Protein AF-A0A7S4I917-F1 (afdb_monomer)

Foldseek 3Di:
DVVVVVVVVVVVVVVVVVVVVVVVPAWFEEEEEEACFPPDQLVLVLLVVRLVRTAYEYEHEAQVQCCVAVVDGGPDHPVVSLVVQQPRPSHNHYYYQPAHDLPSCLVVCVVVLGQEYEEEPPRPPVVVNQVSVVVVVRYHYDYDHSDGPPPDDDDDPVRVVVVVVVVVVVVVVVVVVVVVPD

Solvent-accessible surface area (backbone atoms only — not comparable to full-atom values): 10203 Å² total; per-residue (Å²): 105,80,68,56,57,52,52,52,53,50,55,52,49,55,52,52,50,53,51,51,52,50,62,75,64,60,67,44,36,26,34,36,70,46,66,64,48,69,78,49,60,26,59,55,36,47,47,42,62,49,27,73,72,25,45,16,35,38,35,28,50,31,58,70,39,46,28,73,75,67,76,45,77,67,91,50,53,50,68,57,40,48,53,55,53,52,69,38,82,55,47,69,46,62,47,73,39,85,42,63,68,99,63,18,58,59,56,53,43,68,73,68,56,26,54,29,40,49,43,51,67,84,42,85,61,49,70,62,53,48,51,57,42,53,74,65,71,64,39,44,80,44,77,41,75,80,50,35,53,91,96,52,80,79,70,48,55,67,58,51,52,51,51,54,51,50,52,54,55,49,53,53,53,54,56,53,54,57,62,74,76,105

Radius of gyration: 23.57 Å; Cα contacts (8 Å, |Δi|>4): 246; chains: 1; bounding box: 68×37×81 Å

Structure (mmCIF, N/CA/C/O backbone):
data_AF-A0A7S4I917-F1
#
_entry.id   AF-A0A7S4I917-F1
#
loop_
_atom_site.group_PDB
_atom_site.id
_atom_site.type_symbol
_atom_site.label_atom_id
_atom_site.label_alt_id
_atom_site.label_comp_id
_atom_site.label_asym_id
_atom_site.label_entity_id
_atom_site.label_seq_id
_atom_site.pdbx_PDB_ins_code
_atom_site.Cartn_x
_atom_site.Cartn_y
_atom_site.Cartn_z
_atom_site.occupancy
_atom_site.B_iso_or_equiv
_atom_site.auth_seq_id
_atom_site.auth_comp_id
_atom_site.auth_asym_id
_atom_site.auth_atom_id
_atom_site.pdbx_PDB_model_num
ATOM 1 N N . GLY A 1 1 ? -43.674 14.665 33.216 1.00 75.19 1 GLY A N 1
ATOM 2 C CA . GLY A 1 1 ? -44.044 13.965 34.485 1.00 75.19 1 GLY A CA 1
ATOM 3 C C . GLY A 1 1 ? -43.084 12.814 34.783 1.00 75.19 1 GLY A C 1
ATOM 4 O O . GLY A 1 1 ? -42.358 12.436 33.881 1.00 75.19 1 GLY A O 1
ATOM 5 N N . MET A 1 2 ? -43.050 12.228 35.992 1.00 70.44 2 MET A N 1
ATOM 6 C CA . MET A 1 2 ? -42.054 11.181 36.359 1.00 70.44 2 MET A CA 1
ATOM 7 C C . MET A 1 2 ? -41.942 10.012 35.354 1.00 70.44 2 MET A C 1
ATOM 9 O O . MET A 1 2 ? -40.855 9.479 35.159 1.00 70.44 2 MET A O 1
ATOM 13 N N . LYS A 1 3 ? -43.037 9.651 34.669 1.00 79.38 3 LYS A N 1
ATOM 14 C CA . LYS A 1 3 ? -43.048 8.629 33.604 1.00 79.38 3 LYS A CA 1
ATOM 15 C C . LYS A 1 3 ? -42.256 9.038 32.354 1.00 79.38 3 LYS A C 1
ATOM 17 O O . LYS A 1 3 ? -41.493 8.246 31.825 1.00 79.38 3 LYS A O 1
ATOM 22 N N . GLU A 1 4 ? -42.381 10.293 31.947 1.00 81.06 4 GLU A N 1
ATOM 23 C CA . GLU A 1 4 ? -41.698 10.878 30.786 1.00 81.06 4 GLU A CA 1
ATOM 24 C C . GLU A 1 4 ? -40.178 10.961 31.004 1.00 81.06 4 GLU A C 1
ATOM 26 O O . GLU A 1 4 ? -39.390 10.689 30.105 1.00 81.06 4 GLU A O 1
ATOM 31 N N . ALA A 1 5 ? -39.750 11.252 32.238 1.00 80.38 5 ALA A N 1
ATOM 32 C CA . ALA A 1 5 ? -38.335 11.235 32.603 1.00 80.38 5 ALA A CA 1
ATOM 33 C C . ALA A 1 5 ? -37.733 9.817 32.546 1.00 80.38 5 ALA A C 1
ATOM 35 O O . ALA A 1 5 ? -36.602 9.645 32.092 1.00 80.38 5 ALA A O 1
ATOM 36 N N . ALA A 1 6 ? -38.492 8.799 32.968 1.00 83.00 6 ALA A N 1
ATOM 37 C CA . ALA A 1 6 ? -38.065 7.401 32.900 1.00 83.00 6 ALA A CA 1
ATOM 38 C C . ALA A 1 6 ? -37.970 6.889 31.451 1.00 83.00 6 ALA A C 1
ATOM 40 O O . ALA A 1 6 ? -37.043 6.155 31.110 1.00 83.00 6 ALA A O 1
ATOM 41 N N . GLU A 1 7 ? -38.894 7.311 30.589 1.00 88.25 7 GLU A N 1
ATOM 42 C CA . GLU A 1 7 ? -38.921 6.941 29.172 1.00 88.25 7 GLU A CA 1
ATOM 43 C C . GLU A 1 7 ? -37.745 7.563 28.400 1.00 88.25 7 GLU A C 1
ATOM 45 O O . GLU A 1 7 ? -37.027 6.858 27.689 1.00 88.25 7 GLU A O 1
ATOM 50 N N . ASN A 1 8 ? -37.435 8.836 28.666 1.00 88.94 8 ASN A N 1
ATOM 51 C CA . ASN A 1 8 ? -36.256 9.510 28.113 1.00 88.94 8 ASN A CA 1
ATOM 52 C C . ASN A 1 8 ? -34.933 8.868 28.569 1.00 88.94 8 ASN A C 1
ATOM 54 O O . ASN A 1 8 ? -34.003 8.720 27.773 1.00 88.94 8 ASN A O 1
ATOM 58 N N . ALA A 1 9 ? -34.838 8.448 29.836 1.00 88.56 9 ALA A N 1
ATOM 59 C CA . ALA A 1 9 ? -33.650 7.772 30.360 1.00 88.56 9 ALA A CA 1
ATOM 60 C C . ALA A 1 9 ? -33.430 6.394 29.711 1.00 88.56 9 ALA A C 1
ATOM 62 O O . ALA A 1 9 ? -32.296 6.035 29.384 1.00 88.56 9 ALA A O 1
ATOM 63 N N . LYS A 1 10 ? -34.513 5.644 29.469 1.00 90.06 10 LYS A N 1
ATOM 64 C CA . LYS A 1 10 ? -34.467 4.356 28.767 1.00 90.06 10 LYS A CA 1
ATOM 65 C C . LYS A 1 10 ? -34.012 4.525 27.314 1.00 90.06 10 LYS A C 1
ATOM 67 O O . LYS A 1 10 ? -33.105 3.825 26.875 1.00 90.06 10 LYS A O 1
ATOM 72 N N . GLN A 1 11 ? -34.554 5.516 26.606 1.00 90.06 11 GLN A N 1
ATOM 73 C CA . GLN A 1 11 ? -34.165 5.833 25.229 1.00 90.06 11 GLN A CA 1
ATOM 74 C C . GLN A 1 11 ? -32.676 6.213 25.112 1.00 90.06 11 GLN A C 1
ATOM 76 O O . GLN A 1 11 ? -31.988 5.802 24.172 1.00 90.06 11 GLN A O 1
ATOM 81 N N . ALA A 1 12 ? -32.153 6.971 26.081 1.00 89.88 12 ALA A N 1
ATOM 82 C CA . ALA A 1 12 ? -30.740 7.339 26.135 1.00 89.88 12 ALA A CA 1
ATOM 83 C C . ALA A 1 12 ? -29.830 6.127 26.399 1.00 89.88 12 ALA A C 1
ATOM 85 O O . ALA A 1 12 ? -28.765 6.015 25.786 1.00 89.88 12 ALA A O 1
ATOM 86 N N . LEU A 1 13 ? -30.254 5.203 27.268 1.00 88.81 13 LEU A N 1
ATOM 87 C CA . LEU A 1 13 ? -29.530 3.962 27.545 1.00 88.81 13 LEU A CA 1
ATOM 88 C C . LEU A 1 13 ? -29.484 3.049 26.312 1.00 88.81 13 LEU A C 1
ATOM 90 O O . LEU A 1 13 ? -28.404 2.593 25.946 1.00 88.81 13 LEU A O 1
ATOM 94 N N . ASP A 1 14 ? -30.612 2.858 25.627 1.00 91.75 14 ASP A N 1
ATOM 95 C CA . ASP A 1 14 ? -30.699 2.035 24.412 1.00 91.75 14 ASP A CA 1
ATOM 96 C C . ASP A 1 14 ? -29.853 2.614 23.268 1.00 91.75 14 ASP A C 1
ATOM 98 O O . ASP A 1 14 ? -29.186 1.885 22.530 1.00 91.75 14 ASP A O 1
ATOM 102 N N . THR A 1 15 ? -29.819 3.944 23.142 1.00 89.06 15 THR A N 1
ATOM 103 C CA . THR A 1 15 ? -28.958 4.636 22.170 1.00 89.06 15 THR A CA 1
ATOM 104 C C . THR A 1 15 ? -27.480 4.420 22.488 1.00 89.06 15 THR A C 1
ATOM 106 O O . THR A 1 15 ? -26.677 4.157 21.592 1.00 89.06 15 THR A O 1
ATOM 109 N N . LYS A 1 16 ? -27.116 4.483 23.772 1.00 89.56 16 LYS A N 1
ATOM 110 C CA . LYS A 1 16 ? -25.743 4.274 24.232 1.00 89.56 16 LYS A CA 1
ATOM 111 C C . LYS A 1 16 ? -25.305 2.816 24.073 1.00 89.56 16 LYS A C 1
ATOM 113 O O . LYS A 1 16 ? -24.178 2.576 23.657 1.00 89.56 16 LYS A O 1
ATOM 118 N N . LEU A 1 17 ? -26.197 1.856 24.320 1.00 85.88 17 LEU A N 1
ATOM 119 C CA . LEU A 1 17 ? -25.960 0.431 24.073 1.00 85.88 17 LEU A CA 1
ATOM 120 C C . LEU A 1 17 ? -25.738 0.150 22.583 1.00 85.88 17 LEU A C 1
ATOM 122 O O . LEU A 1 17 ? -24.737 -0.468 22.238 1.00 85.88 17 LEU A O 1
ATOM 126 N N . LYS A 1 18 ? -26.569 0.704 21.690 1.00 80.50 18 LYS A N 1
ATOM 127 C CA . LYS A 1 18 ? -26.365 0.585 20.234 1.00 80.50 18 LYS A CA 1
ATOM 128 C C . LYS A 1 18 ? -25.047 1.195 19.761 1.00 80.50 18 LYS A C 1
ATOM 130 O O . LYS A 1 18 ? -24.392 0.633 18.890 1.00 80.50 18 LYS A O 1
ATOM 135 N N . GLN A 1 19 ? -24.641 2.332 20.327 1.00 76.50 19 GLN A N 1
ATOM 136 C CA . GLN A 1 19 ? -23.338 2.932 20.023 1.00 76.50 19 GLN A CA 1
ATOM 137 C C . GLN A 1 19 ? -22.180 2.046 20.500 1.00 76.50 19 GLN A C 1
ATOM 139 O O . GLN A 1 19 ? -21.205 1.881 19.774 1.00 76.50 19 GLN A O 1
ATOM 144 N N . LEU A 1 20 ? -22.291 1.435 21.682 1.00 74.31 20 LEU A N 1
ATOM 145 C CA . LEU A 1 20 ? -21.281 0.509 22.203 1.00 74.31 20 LEU A CA 1
ATOM 146 C C . LEU A 1 20 ? -21.206 -0.792 21.384 1.00 74.31 20 LEU A C 1
ATOM 148 O O . LEU A 1 20 ? -20.107 -1.278 21.126 1.00 74.31 20 LEU A O 1
ATOM 152 N N . GLU A 1 21 ? -22.342 -1.314 20.917 1.00 71.75 21 GLU A N 1
ATOM 153 C CA . GLU A 1 21 ? -22.413 -2.462 20.001 1.00 71.75 21 GLU A CA 1
ATOM 154 C C . GLU A 1 21 ? -21.852 -2.140 18.606 1.00 71.75 21 GLU A C 1
ATOM 156 O O . GLU A 1 21 ? -21.177 -2.962 17.988 1.00 71.75 21 GLU A O 1
ATOM 161 N N . GLN A 1 22 ? -22.067 -0.927 18.094 1.00 59.69 22 GLN A N 1
ATOM 162 C CA . GLN A 1 22 ? -21.436 -0.483 16.848 1.00 59.69 22 GLN A CA 1
ATOM 163 C C . GLN A 1 22 ? -19.919 -0.347 16.998 1.00 59.69 22 GLN A C 1
ATOM 165 O O . GLN A 1 22 ? -19.171 -0.808 16.143 1.00 59.69 22 GLN A O 1
ATOM 170 N N . VAL A 1 23 ? -19.438 0.224 18.102 1.00 61.50 23 VAL A N 1
ATOM 171 C CA . VAL A 1 23 ? -17.996 0.327 18.369 1.00 61.50 23 VAL A CA 1
ATOM 172 C C . VAL A 1 23 ? -17.355 -1.057 18.537 1.00 61.50 23 VAL A C 1
ATOM 174 O O . VAL A 1 23 ? -16.236 -1.257 18.073 1.00 61.50 23 VAL A O 1
ATOM 177 N N . SER A 1 24 ? -18.056 -2.034 19.124 1.00 59.09 24 SER A N 1
ATOM 178 C CA . SER A 1 24 ? -17.546 -3.406 19.274 1.00 59.09 24 SER A CA 1
ATOM 179 C C . SER A 1 24 ? -17.574 -4.235 17.981 1.00 59.09 24 SER A C 1
ATOM 181 O O . SER A 1 24 ? -16.879 -5.247 17.895 1.00 59.09 24 SER A O 1
ATOM 183 N N . THR A 1 25 ? -18.324 -3.800 16.960 1.00 61.12 25 THR A N 1
ATOM 184 C CA . THR A 1 25 ? -18.444 -4.476 15.653 1.00 61.12 25 THR A CA 1
ATOM 185 C C . THR A 1 25 ? -17.593 -3.851 14.544 1.00 61.12 25 THR A C 1
ATOM 187 O O . THR A 1 25 ? -17.413 -4.467 13.490 1.00 61.12 25 THR A O 1
ATOM 190 N N . MET A 1 26 ? -17.020 -2.664 14.760 1.00 74.31 26 MET A N 1
ATOM 191 C CA . MET A 1 26 ? -16.129 -2.022 13.791 1.00 74.31 26 MET A CA 1
ATOM 192 C C . MET A 1 26 ? -14.798 -2.777 13.709 1.00 74.31 26 MET A C 1
ATOM 194 O O . MET A 1 26 ? -13.976 -2.742 14.625 1.00 74.31 26 MET A O 1
ATOM 198 N N . ARG A 1 27 ? -14.567 -3.468 12.586 1.00 89.81 27 ARG A N 1
ATOM 199 C CA . ARG A 1 27 ? -13.265 -4.088 12.310 1.00 89.81 27 ARG A CA 1
ATOM 200 C C . ARG A 1 27 ? -12.201 -3.004 12.148 1.00 89.81 27 ARG A C 1
ATOM 202 O O . ARG A 1 27 ? -12.469 -1.947 11.578 1.00 89.81 27 ARG A O 1
ATOM 209 N N . LYS A 1 28 ? -10.987 -3.294 12.624 1.00 96.31 28 LYS A N 1
ATOM 210 C CA . LYS A 1 28 ? -9.834 -2.394 12.493 1.00 96.31 28 LYS A CA 1
ATOM 211 C C . LYS A 1 28 ? -9.595 -2.041 11.029 1.00 96.31 28 LYS A C 1
ATOM 213 O O . LYS A 1 28 ? -9.663 -2.920 10.175 1.00 96.31 28 LYS A O 1
ATOM 218 N N . LYS A 1 29 ? -9.268 -0.787 10.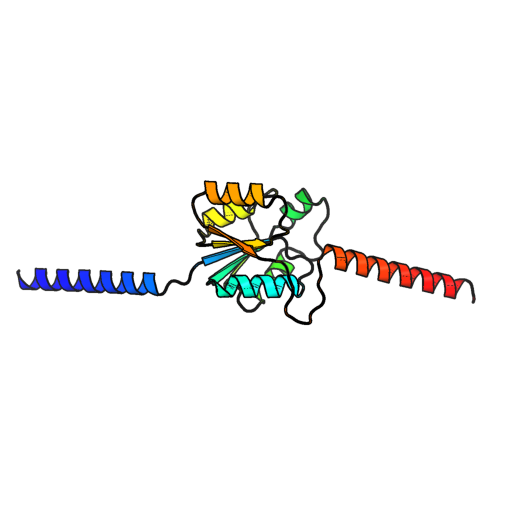743 1.00 98.19 29 LYS A N 1
ATOM 219 C CA . LYS A 1 29 ? -8.844 -0.337 9.418 1.00 98.19 29 LYS A CA 1
ATOM 220 C C . LYS A 1 29 ? -7.345 -0.534 9.264 1.00 98.19 29 LYS A C 1
ATOM 222 O O . LYS A 1 29 ? -6.557 0.011 10.037 1.00 98.19 29 LYS A O 1
ATOM 227 N N . ILE A 1 30 ? -6.958 -1.271 8.236 1.00 98.56 30 ILE A N 1
ATOM 228 C CA . ILE A 1 30 ? -5.561 -1.556 7.920 1.00 98.56 30 ILE A CA 1
ATOM 229 C C . ILE A 1 30 ? -5.221 -0.835 6.624 1.00 98.56 30 ILE A C 1
ATOM 231 O O . ILE A 1 30 ? -5.896 -1.041 5.621 1.00 98.56 30 ILE A O 1
ATOM 235 N N . LEU A 1 31 ? -4.196 0.011 6.634 1.00 98.50 31 LEU A N 1
ATOM 236 C CA . LEU A 1 31 ? -3.705 0.696 5.444 1.00 98.50 31 LEU A CA 1
ATOM 237 C C . LEU A 1 31 ? -2.438 0.023 4.934 1.00 98.50 31 LEU A C 1
ATOM 239 O O . LEU A 1 31 ? -1.473 -0.138 5.676 1.00 98.50 31 LEU A O 1
ATOM 243 N N . VAL A 1 32 ? -2.417 -0.267 3.640 1.00 98.19 32 VAL A N 1
ATOM 244 C CA . VAL A 1 32 ? -1.218 -0.642 2.892 1.00 98.19 32 VAL A CA 1
ATOM 245 C C . VAL A 1 32 ? -0.997 0.384 1.784 1.00 98.19 32 VAL A C 1
ATOM 247 O O . VAL A 1 32 ? -1.943 0.753 1.091 1.00 98.19 32 VAL A O 1
ATOM 250 N N . SER A 1 33 ? 0.248 0.827 1.585 1.00 97.19 33 SER A N 1
ATOM 251 C CA . SER A 1 33 ? 0.613 1.718 0.474 1.00 97.19 33 SER A CA 1
ATOM 252 C C . SER A 1 33 ? 1.701 1.118 -0.414 1.00 97.19 33 SER A C 1
ATOM 254 O O . SER A 1 33 ? 2.569 0.381 0.064 1.00 97.19 33 SER A O 1
ATOM 256 N N . GLY A 1 34 ? 1.668 1.414 -1.715 1.00 95.56 34 GLY A N 1
ATOM 257 C CA . GLY A 1 34 ? 2.702 0.942 -2.635 1.00 95.56 34 GLY A CA 1
ATOM 258 C C . GLY A 1 34 ? 2.399 1.147 -4.115 1.00 95.56 34 GLY A C 1
ATOM 259 O O . GLY A 1 34 ? 1.340 1.610 -4.511 1.00 95.56 34 GLY A O 1
ATOM 260 N N . CYS A 1 35 ? 3.358 0.798 -4.970 1.00 95.31 35 CYS A N 1
ATOM 261 C CA . CYS A 1 35 ? 3.196 0.902 -6.423 1.00 95.31 35 CYS A CA 1
ATOM 262 C C . CYS A 1 35 ? 2.373 -0.266 -6.998 1.00 95.31 35 CYS A C 1
ATOM 264 O O . CYS A 1 35 ? 1.504 -0.046 -7.839 1.00 95.31 35 CYS A O 1
ATOM 266 N N . PHE A 1 36 ? 2.652 -1.493 -6.540 1.00 95.94 36 PHE A N 1
ATOM 267 C CA . PHE A 1 36 ? 2.022 -2.746 -6.989 1.00 95.94 36 PHE A CA 1
ATOM 268 C C . PHE A 1 36 ? 2.049 -2.980 -8.515 1.00 95.94 36 PHE A C 1
ATOM 270 O O . PHE A 1 36 ? 1.191 -3.665 -9.066 1.00 95.94 36 PHE A O 1
ATOM 277 N N . ASP A 1 37 ? 3.052 -2.425 -9.206 1.00 95.62 37 ASP A N 1
ATOM 278 C CA . ASP A 1 37 ? 3.333 -2.705 -10.620 1.00 95.62 37 ASP A CA 1
ATOM 279 C C . ASP A 1 37 ? 3.812 -4.150 -10.809 1.00 95.62 37 ASP A C 1
ATOM 281 O O . ASP A 1 37 ? 4.562 -4.669 -9.976 1.00 95.62 37 ASP A O 1
ATOM 285 N N . LEU A 1 38 ? 3.417 -4.784 -11.919 1.00 95.38 38 LEU A N 1
ATOM 286 C CA . LEU A 1 38 ? 3.600 -6.222 -12.148 1.00 95.38 38 LEU A CA 1
ATOM 287 C C . LEU A 1 38 ? 3.139 -7.054 -10.939 1.00 95.38 38 LEU A C 1
ATOM 289 O O . LEU A 1 38 ? 3.956 -7.656 -10.250 1.00 95.38 38 LEU A O 1
ATOM 293 N N . LEU A 1 39 ? 1.837 -7.058 -10.641 1.00 95.06 39 LEU A N 1
ATOM 294 C CA . LEU A 1 39 ? 1.291 -7.793 -9.497 1.00 95.06 39 LEU A CA 1
ATOM 295 C C . LEU A 1 39 ? 1.723 -9.277 -9.521 1.00 95.06 39 LEU A C 1
ATOM 297 O O . LEU A 1 39 ? 1.693 -9.924 -10.564 1.00 95.06 39 LEU A O 1
ATOM 301 N N . HIS A 1 40 ? 2.144 -9.811 -8.372 1.00 93.94 40 HIS A N 1
ATOM 302 C CA . HIS A 1 40 ? 2.719 -11.153 -8.247 1.00 93.94 40 HIS A CA 1
ATOM 303 C C . HIS A 1 40 ? 2.397 -11.768 -6.876 1.00 93.94 40 HIS A C 1
ATOM 305 O O . HIS A 1 40 ? 1.872 -11.086 -5.996 1.00 93.94 40 HIS A O 1
ATOM 311 N N . SER A 1 41 ? 2.746 -13.045 -6.678 1.00 93.56 41 SER A N 1
ATOM 312 C CA . SER A 1 41 ? 2.444 -13.830 -5.465 1.00 93.56 41 SER A CA 1
ATOM 313 C C . SER A 1 41 ? 2.831 -13.126 -4.163 1.00 93.56 41 SER A C 1
ATOM 315 O O . SER A 1 41 ? 2.020 -13.066 -3.248 1.00 93.56 41 SER A O 1
ATOM 317 N N . GLY A 1 42 ? 4.024 -12.527 -4.102 1.00 93.50 42 GLY A N 1
ATOM 318 C CA . GLY A 1 42 ? 4.461 -11.751 -2.933 1.00 93.50 42 GLY A CA 1
ATOM 319 C C . GLY A 1 42 ? 3.536 -10.582 -2.556 1.00 93.50 42 GLY A C 1
ATOM 320 O O . GLY A 1 42 ? 3.313 -10.348 -1.375 1.00 93.50 42 GLY A O 1
ATOM 321 N N . HIS A 1 43 ? 2.944 -9.872 -3.526 1.00 95.25 43 HIS A N 1
ATOM 322 C CA . HIS A 1 43 ? 1.964 -8.819 -3.225 1.00 95.25 43 HIS A CA 1
ATOM 323 C C . HIS A 1 43 ? 0.655 -9.401 -2.680 1.00 95.25 43 HIS A C 1
ATOM 325 O O . HIS A 1 43 ? 0.085 -8.856 -1.741 1.00 95.25 43 HIS A O 1
ATOM 331 N N . VAL A 1 44 ? 0.187 -10.508 -3.263 1.00 95.75 44 VAL A N 1
ATOM 332 C CA . VAL A 1 44 ? -1.057 -11.166 -2.842 1.00 95.75 44 VAL A CA 1
ATOM 333 C C . VAL A 1 44 ? -0.934 -11.690 -1.414 1.00 95.75 44 VAL A C 1
ATOM 335 O O . VAL A 1 44 ? -1.810 -11.421 -0.599 1.00 95.75 44 VAL A O 1
ATOM 338 N N . GLU A 1 45 ? 0.165 -12.373 -1.100 1.00 95.31 45 GLU A N 1
ATOM 339 C CA . GLU A 1 45 ? 0.451 -12.867 0.249 1.00 95.31 45 GLU A CA 1
ATOM 340 C C . GLU A 1 45 ? 0.540 -11.712 1.259 1.00 95.31 45 GLU A C 1
ATOM 342 O O . GLU A 1 45 ? -0.100 -11.745 2.308 1.00 95.31 45 GLU A O 1
ATOM 347 N N . PHE A 1 46 ? 1.228 -10.624 0.902 1.00 96.06 46 PHE A N 1
ATOM 348 C CA . PHE A 1 46 ? 1.314 -9.433 1.749 1.00 96.06 46 PHE A CA 1
ATOM 349 C C . PHE A 1 46 ? -0.063 -8.814 2.052 1.00 96.06 46 PHE A C 1
ATOM 351 O O . PHE A 1 46 ? -0.348 -8.447 3.193 1.00 96.06 46 PHE A O 1
ATOM 358 N N . PHE A 1 47 ? -0.954 -8.738 1.058 1.00 97.50 47 PHE A N 1
ATOM 359 C CA . PHE A 1 47 ? -2.332 -8.287 1.276 1.00 97.50 47 PHE A CA 1
ATOM 360 C C . PHE A 1 47 ? -3.125 -9.252 2.159 1.00 97.50 47 PHE A C 1
ATOM 362 O O . PHE A 1 47 ? -3.892 -8.805 3.008 1.00 97.50 47 PHE A O 1
ATOM 369 N N . GLN A 1 48 ? -2.936 -10.564 2.009 1.00 95.88 48 GLN A N 1
ATOM 370 C CA . GLN A 1 48 ? -3.612 -11.549 2.853 1.00 95.88 48 GLN A CA 1
ATOM 371 C C . GLN A 1 48 ? -3.179 -11.439 4.316 1.00 95.88 48 GLN A C 1
ATOM 373 O O . GLN A 1 48 ? -4.041 -11.453 5.192 1.00 95.88 48 GLN A O 1
ATOM 378 N N . GLN A 1 49 ? -1.885 -11.248 4.587 1.00 95.94 49 GLN A N 1
ATOM 379 C CA . GLN A 1 49 ? -1.381 -11.000 5.942 1.00 95.94 49 GLN A CA 1
ATOM 380 C C . GLN A 1 49 ? -1.984 -9.727 6.545 1.00 95.94 49 GLN A C 1
ATOM 382 O O . GLN A 1 49 ? -2.460 -9.742 7.679 1.00 95.94 49 GLN A O 1
ATOM 387 N N . ALA A 1 50 ? -2.045 -8.638 5.775 1.00 97.12 50 ALA A N 1
ATOM 388 C CA . ALA A 1 50 ? -2.650 -7.392 6.240 1.00 97.12 50 ALA A CA 1
ATOM 389 C C . ALA A 1 50 ? -4.160 -7.545 6.523 1.00 97.12 50 ALA A C 1
ATOM 391 O O . ALA A 1 50 ? -4.657 -7.069 7.543 1.00 97.12 50 ALA A O 1
ATOM 392 N N . ALA A 1 51 ? -4.889 -8.255 5.656 1.00 96.94 51 ALA A N 1
ATOM 393 C CA . ALA A 1 51 ? -6.329 -8.487 5.789 1.00 96.94 51 ALA A CA 1
ATOM 394 C C . ALA A 1 51 ? -6.709 -9.391 6.979 1.00 96.94 51 ALA A C 1
ATOM 396 O O . ALA A 1 51 ? -7.859 -9.381 7.415 1.00 96.94 51 ALA A O 1
ATOM 397 N N . GLN A 1 52 ? -5.766 -10.150 7.548 1.00 95.81 52 GLN A N 1
ATOM 398 C CA . GLN A 1 52 ? -5.999 -10.897 8.793 1.00 95.81 52 GLN A CA 1
ATOM 399 C C . GLN A 1 52 ? -6.155 -9.973 10.010 1.00 95.81 52 GLN A C 1
ATOM 401 O O . GLN A 1 52 ? -6.766 -10.362 11.004 1.00 95.81 52 GLN A O 1
ATOM 406 N N . LEU A 1 53 ? -5.631 -8.744 9.941 1.00 96.19 53 LEU A N 1
ATOM 407 C CA . LEU A 1 53 ? -5.686 -7.781 11.043 1.00 96.19 53 LEU A CA 1
ATOM 408 C C . LEU A 1 53 ? -6.988 -6.963 11.068 1.00 96.19 53 LEU A C 1
ATOM 410 O O . LEU A 1 53 ? -7.303 -6.366 12.101 1.00 96.19 53 LEU A O 1
ATOM 414 N N . GLY A 1 54 ? -7.736 -6.919 9.960 1.00 96.62 54 GLY A N 1
ATOM 415 C CA . GLY A 1 54 ? -8.954 -6.120 9.836 1.00 96.62 54 GLY A CA 1
ATOM 416 C C . GLY A 1 54 ? -9.379 -5.845 8.390 1.00 96.62 54 GLY A C 1
ATOM 417 O O . GLY A 1 54 ? -9.024 -6.568 7.464 1.00 96.62 54 GLY A O 1
ATOM 418 N N . ASP A 1 55 ? -10.160 -4.784 8.194 1.00 98.06 55 ASP A N 1
ATOM 419 C CA . ASP A 1 55 ? -10.577 -4.309 6.876 1.00 98.06 55 ASP A CA 1
ATOM 420 C C . ASP A 1 55 ? -9.395 -3.629 6.164 1.00 98.06 55 ASP A C 1
ATOM 422 O O . ASP A 1 55 ? -8.927 -2.568 6.583 1.00 98.06 55 ASP A O 1
ATOM 426 N N . LEU A 1 56 ? -8.912 -4.252 5.085 1.00 98.56 56 LEU A N 1
ATOM 427 C CA . LEU A 1 56 ? -7.740 -3.800 4.335 1.00 98.56 56 LEU A CA 1
ATOM 428 C C . LEU A 1 56 ? -8.085 -2.741 3.284 1.00 98.56 56 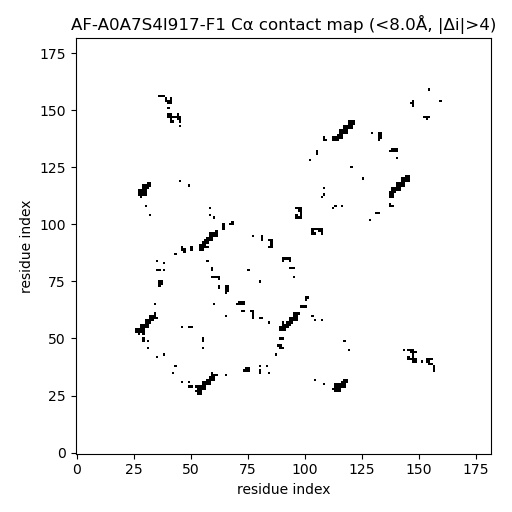LEU A C 1
ATOM 430 O O . LEU A 1 56 ? -8.771 -3.021 2.303 1.00 98.56 56 LEU A O 1
ATOM 434 N N . TYR A 1 57 ? -7.504 -1.560 3.431 1.00 98.69 57 TYR A N 1
ATOM 435 C CA . TYR A 1 57 ? -7.519 -0.477 2.461 1.00 98.69 57 TYR A CA 1
ATOM 436 C C . TYR A 1 57 ? -6.147 -0.364 1.801 1.00 98.69 57 TYR A C 1
ATOM 438 O O . TYR A 1 57 ? -5.131 -0.231 2.485 1.00 98.69 57 TYR A O 1
ATOM 446 N N . VAL A 1 58 ? -6.109 -0.393 0.470 1.00 98.69 58 VAL A N 1
ATOM 447 C CA . VAL A 1 58 ? -4.851 -0.281 -0.282 1.00 98.69 58 VAL A CA 1
ATOM 448 C C . VAL A 1 58 ? -4.808 1.034 -1.050 1.00 98.69 58 VAL A C 1
ATOM 450 O O . VAL A 1 58 ? -5.671 1.309 -1.880 1.00 98.69 58 VAL A O 1
ATOM 453 N N . TYR A 1 59 ? -3.779 1.835 -0.809 1.00 98.44 59 TYR A N 1
ATOM 454 C CA . TYR A 1 59 ? -3.511 3.045 -1.576 1.00 98.44 59 TYR A CA 1
ATOM 455 C C . TYR A 1 59 ? -2.356 2.804 -2.540 1.00 98.44 59 TYR A C 1
ATOM 457 O O . TYR A 1 59 ? -1.235 2.475 -2.140 1.00 98.44 59 TYR A O 1
ATOM 465 N N . ILE A 1 60 ? -2.644 2.925 -3.832 1.00 98.12 60 ILE A N 1
ATOM 466 C CA . ILE A 1 60 ? -1.651 2.724 -4.879 1.00 98.12 60 ILE A CA 1
ATOM 467 C C . ILE A 1 60 ? -1.032 4.060 -5.284 1.00 98.12 60 ILE A C 1
ATOM 469 O O . ILE A 1 60 ? -1.746 5.043 -5.458 1.00 98.12 60 ILE A O 1
ATOM 473 N N . GLY A 1 61 ? 0.283 4.103 -5.482 1.00 97.31 61 GLY A N 1
ATOM 474 C CA . GLY A 1 61 ? 0.949 5.311 -5.979 1.00 97.31 61 GLY A CA 1
ATOM 475 C C . GLY A 1 61 ? 0.440 5.694 -7.375 1.00 97.31 61 GLY A C 1
ATOM 476 O O . GLY A 1 61 ? 0.253 4.811 -8.225 1.00 97.31 61 GLY A O 1
ATOM 477 N N . SER A 1 62 ? 0.231 6.990 -7.611 1.00 97.94 62 SER A N 1
ATOM 478 C CA . SER A 1 62 ? -0.167 7.520 -8.922 1.00 97.94 62 SER A CA 1
ATOM 479 C C . SER A 1 62 ? 0.952 7.383 -9.955 1.00 97.94 62 SER A C 1
ATOM 481 O O . SER A 1 62 ? 2.139 7.402 -9.610 1.00 97.94 62 SER A O 1
ATOM 483 N N . ASP A 1 63 ? 0.589 7.272 -11.233 1.00 97.62 63 ASP A N 1
ATOM 484 C CA . ASP A 1 63 ? 1.557 7.198 -12.336 1.00 97.62 63 ASP A CA 1
ATOM 485 C C . ASP A 1 63 ? 2.468 8.432 -12.335 1.00 97.62 63 ASP A C 1
ATOM 487 O O . ASP A 1 63 ? 3.689 8.309 -12.444 1.00 97.62 63 ASP A O 1
ATOM 491 N N . LYS A 1 64 ? 1.883 9.612 -12.086 1.00 97.19 64 LYS A N 1
ATOM 492 C CA . LYS A 1 64 ? 2.609 10.883 -11.960 1.00 97.19 64 LYS A CA 1
ATOM 493 C C . LYS A 1 64 ? 3.673 10.833 -10.859 1.00 97.19 64 LYS A C 1
ATOM 495 O O . LYS A 1 64 ? 4.805 11.262 -11.083 1.00 97.19 64 LYS A O 1
ATOM 500 N N . ASN A 1 65 ? 3.330 10.334 -9.667 1.00 96.75 65 ASN A N 1
ATOM 501 C CA . ASN A 1 65 ? 4.284 10.264 -8.560 1.00 96.75 65 ASN A CA 1
ATOM 502 C C . ASN A 1 65 ? 5.390 9.233 -8.836 1.00 96.75 65 ASN A C 1
ATOM 504 O O . ASN A 1 65 ? 6.573 9.503 -8.624 1.00 96.75 65 ASN A O 1
ATOM 508 N N . ILE A 1 66 ? 5.020 8.062 -9.360 1.00 95.31 66 ILE A N 1
ATOM 509 C CA . ILE A 1 66 ? 5.974 6.994 -9.685 1.00 95.31 66 ILE A CA 1
ATOM 510 C C . ILE A 1 66 ? 6.981 7.466 -10.736 1.00 95.31 66 ILE A C 1
ATOM 512 O O . ILE A 1 66 ? 8.183 7.274 -10.544 1.00 95.31 66 ILE A O 1
ATOM 516 N N . GLU A 1 67 ? 6.515 8.105 -11.810 1.00 95.69 67 GLU A N 1
ATOM 517 C CA . GLU A 1 67 ? 7.377 8.642 -12.865 1.00 95.69 67 GLU A CA 1
ATOM 518 C C . GLU A 1 67 ? 8.316 9.726 -12.319 1.00 95.69 67 GLU A C 1
ATOM 520 O O . GLU A 1 67 ? 9.514 9.698 -12.602 1.00 95.69 67 GLU A O 1
ATOM 525 N N . SER A 1 68 ? 7.819 10.610 -11.445 1.00 95.75 68 SER A N 1
ATOM 526 C CA . SER A 1 68 ? 8.646 11.624 -10.780 1.00 95.75 68 SER A CA 1
ATOM 527 C C . SER A 1 68 ? 9.736 11.028 -9.883 1.00 95.75 68 SER A C 1
ATOM 529 O O . SER A 1 68 ? 10.808 11.618 -9.768 1.00 95.75 68 SER A O 1
ATOM 531 N N . LEU A 1 69 ? 9.470 9.903 -9.214 1.00 92.62 69 LEU A N 1
ATOM 532 C CA . LEU A 1 69 ? 10.397 9.289 -8.256 1.00 92.62 69 LEU A CA 1
ATOM 533 C C . LEU A 1 69 ? 11.397 8.331 -8.901 1.00 92.62 69 LEU A C 1
ATOM 535 O O . LEU A 1 69 ? 12.513 8.187 -8.406 1.00 92.62 69 LEU A O 1
ATOM 539 N N . LYS A 1 70 ? 10.968 7.603 -9.935 1.00 89.12 70 LYS A N 1
ATOM 540 C CA . LYS A 1 70 ? 11.752 6.525 -10.553 1.00 89.12 70 LYS A CA 1
ATOM 541 C C . LYS A 1 70 ? 12.298 6.883 -11.929 1.00 89.12 70 LYS A C 1
ATOM 543 O O . LYS A 1 70 ? 13.081 6.108 -12.472 1.00 89.12 70 LYS A O 1
ATOM 548 N N . HIS A 1 71 ? 11.889 8.021 -12.489 1.00 90.75 71 HIS A N 1
ATOM 549 C CA . HIS A 1 71 ? 12.270 8.484 -13.827 1.00 90.75 71 HIS A CA 1
ATOM 550 C C . HIS A 1 71 ? 11.910 7.494 -14.946 1.00 90.75 71 HIS A C 1
ATOM 552 O O . HIS A 1 71 ? 12.523 7.483 -16.010 1.00 90.75 71 HIS A O 1
ATOM 558 N N . HIS A 1 72 ? 10.919 6.637 -14.701 1.00 88.94 72 HIS A N 1
ATOM 559 C CA . HIS A 1 72 ? 10.367 5.714 -15.679 1.00 88.94 72 HIS A CA 1
ATOM 560 C C . HIS A 1 72 ? 8.902 5.417 -15.346 1.00 88.94 72 HIS A C 1
ATOM 562 O O . HIS A 1 72 ? 8.488 5.479 -14.185 1.00 88.94 72 HIS A O 1
ATOM 568 N N . LYS A 1 73 ? 8.129 5.016 -16.357 1.00 91.44 73 LYS A N 1
ATOM 569 C CA . LYS A 1 73 ? 6.733 4.595 -16.186 1.00 91.44 73 LYS A CA 1
ATOM 570 C C . LYS A 1 73 ? 6.631 3.183 -15.604 1.00 91.44 73 LYS A C 1
ATOM 572 O O . LYS A 1 73 ? 7.556 2.370 -15.731 1.00 91.44 73 LYS A O 1
ATOM 577 N N . SER A 1 74 ? 5.523 2.894 -14.933 1.00 93.94 74 SER A N 1
ATOM 578 C CA . SER A 1 74 ? 5.113 1.523 -14.611 1.00 93.94 74 SER A CA 1
ATOM 579 C C . SER A 1 74 ? 4.795 0.738 -15.888 1.00 93.94 74 SER A C 1
ATOM 581 O O . SER A 1 74 ? 4.639 1.317 -16.962 1.00 93.94 74 SER A O 1
ATOM 583 N N . MET A 1 75 ? 4.731 -0.592 -15.779 1.00 94.69 75 MET A N 1
ATOM 584 C CA . MET A 1 75 ? 4.278 -1.436 -16.892 1.00 94.69 75 MET A CA 1
ATOM 585 C C . MET A 1 75 ? 2.774 -1.290 -17.105 1.00 94.69 75 MET A C 1
ATOM 587 O O . MET A 1 75 ? 2.321 -1.241 -18.242 1.00 94.69 75 MET A O 1
ATOM 591 N N . TYR A 1 76 ? 2.028 -1.207 -16.004 1.00 96.94 76 TYR A N 1
ATOM 592 C CA . TYR A 1 76 ? 0.587 -0.990 -15.999 1.00 96.94 76 TYR A CA 1
ATOM 593 C C . TYR A 1 76 ? 0.256 0.429 -15.539 1.00 96.94 76 TYR A C 1
ATOM 595 O O . TYR A 1 76 ? 0.883 0.946 -14.605 1.00 96.94 76 TYR A O 1
ATOM 603 N N . SER A 1 77 ? -0.756 1.035 -16.154 1.00 98.00 77 SER A N 1
ATOM 604 C CA . SER A 1 77 ? -1.324 2.306 -15.700 1.00 98.00 77 SER A CA 1
ATOM 605 C C . SER A 1 77 ? -1.877 2.195 -14.278 1.00 98.00 77 SER A C 1
ATOM 607 O O . SER A 1 77 ? -2.195 1.105 -13.790 1.00 98.00 77 SER A O 1
ATOM 609 N N . GLU A 1 78 ? -2.040 3.323 -13.594 1.00 98.25 78 GLU A N 1
ATOM 610 C CA . GLU A 1 78 ? -2.667 3.356 -12.269 1.00 98.25 78 GLU A CA 1
ATOM 611 C C . GLU A 1 78 ? -4.079 2.765 -12.271 1.00 98.25 78 GLU A C 1
ATOM 613 O O . GLU A 1 78 ? -4.461 2.102 -11.311 1.00 98.25 78 GLU A O 1
ATOM 618 N N . HIS A 1 79 ? -4.819 2.900 -13.372 1.00 98.31 79 HIS A N 1
ATOM 619 C CA . HIS A 1 79 ? -6.161 2.339 -13.517 1.00 98.31 79 HIS A CA 1
ATOM 620 C C . HIS A 1 79 ? -6.135 0.806 -13.584 1.00 98.31 79 HIS A C 1
ATOM 622 O O . HIS A 1 79 ? -6.919 0.144 -12.903 1.00 98.31 79 HIS A O 1
ATOM 628 N N . GLU A 1 80 ? -5.202 0.229 -14.344 1.00 98.44 80 GLU A N 1
ATOM 629 C CA . GLU A 1 80 ? -5.014 -1.225 -14.413 1.00 98.44 80 GLU A CA 1
ATOM 630 C C . GLU A 1 80 ? -4.535 -1.790 -13.073 1.00 98.44 80 GLU A C 1
ATOM 632 O O . GLU A 1 80 ? -5.066 -2.791 -12.585 1.00 98.44 80 GLU A O 1
ATOM 637 N N . ARG A 1 81 ? -3.563 -1.125 -12.433 1.00 98.50 81 ARG A N 1
ATOM 638 C CA . ARG A 1 81 ? -3.073 -1.512 -11.101 1.00 98.50 81 ARG A CA 1
ATOM 639 C C . ARG A 1 81 ? -4.194 -1.460 -10.069 1.00 98.50 81 ARG A C 1
ATOM 641 O O . ARG A 1 81 ? -4.347 -2.406 -9.298 1.00 98.50 81 ARG A O 1
ATOM 648 N N . LEU A 1 82 ? -5.011 -0.406 -10.090 1.00 98.62 82 LEU A N 1
ATOM 649 C CA . LEU A 1 82 ? -6.160 -0.257 -9.200 1.00 98.62 82 LEU A CA 1
ATOM 650 C C . LEU A 1 82 ? -7.167 -1.385 -9.399 1.00 98.62 82 LEU A C 1
ATOM 652 O O . LEU A 1 82 ? -7.591 -1.998 -8.422 1.00 98.62 82 LEU A O 1
ATOM 656 N N . TYR A 1 83 ? -7.526 -1.672 -10.650 1.00 98.62 83 TYR A N 1
ATOM 657 C CA . TYR A 1 83 ? -8.452 -2.748 -10.988 1.00 98.62 83 TYR A CA 1
ATOM 658 C C . TYR A 1 83 ? -7.967 -4.103 -10.454 1.00 98.62 83 TYR A C 1
ATOM 660 O O . TYR A 1 83 ? -8.721 -4.817 -9.786 1.00 98.62 83 TYR A O 1
ATOM 668 N N . MET A 1 84 ? -6.695 -4.441 -10.691 1.00 98.56 84 MET A N 1
ATOM 669 C CA . MET A 1 84 ? -6.121 -5.699 -10.211 1.00 98.56 84 MET A CA 1
ATOM 670 C C . MET A 1 84 ? -6.117 -5.774 -8.684 1.00 98.56 84 MET A C 1
ATOM 672 O O . MET A 1 84 ? -6.547 -6.782 -8.132 1.00 98.56 84 MET A O 1
ATOM 676 N N . VAL A 1 85 ? -5.688 -4.710 -7.995 1.00 98.56 85 VAL A N 1
ATOM 677 C CA . VAL A 1 85 ? -5.663 -4.661 -6.524 1.00 98.56 85 VAL A CA 1
ATOM 678 C C . VAL A 1 85 ? -7.071 -4.789 -5.938 1.00 98.56 85 VAL A C 1
ATOM 680 O O . VAL A 1 85 ? -7.264 -5.581 -5.019 1.00 98.56 85 VAL A O 1
ATOM 683 N N . LYS A 1 86 ? -8.071 -4.085 -6.490 1.00 98.25 86 LYS A N 1
ATOM 684 C CA . LYS A 1 86 ? -9.479 -4.206 -6.059 1.00 98.25 86 LYS A CA 1
ATOM 685 C C . LYS A 1 86 ? -10.041 -5.616 -6.222 1.00 98.25 86 LYS A C 1
ATOM 687 O O . LYS A 1 86 ? -10.961 -5.990 -5.505 1.00 98.25 86 LYS A O 1
ATOM 692 N N . SER A 1 87 ? -9.498 -6.383 -7.161 1.00 98.25 87 SER A N 1
ATOM 693 C CA . SER A 1 87 ? -9.936 -7.750 -7.443 1.00 98.25 87 SER A CA 1
ATOM 694 C C . SER A 1 87 ? -9.306 -8.790 -6.508 1.00 98.25 87 SER A C 1
ATOM 696 O O . SER A 1 87 ? -9.696 -9.958 -6.540 1.00 98.25 87 SER A O 1
ATOM 698 N N . ILE A 1 88 ? -8.334 -8.407 -5.670 1.00 97.81 88 ILE A N 1
ATOM 699 C CA . ILE A 1 88 ? -7.689 -9.340 -4.743 1.00 97.81 88 ILE A CA 1
ATOM 700 C C . ILE A 1 88 ? -8.591 -9.622 -3.542 1.00 97.81 88 ILE A C 1
ATOM 702 O O . ILE A 1 88 ? -9.002 -8.728 -2.802 1.00 97.81 88 ILE A O 1
ATOM 706 N N . LYS A 1 89 ? -8.838 -10.913 -3.300 1.00 96.25 89 LYS A N 1
ATOM 707 C CA . LYS A 1 89 ? -9.553 -11.391 -2.115 1.00 96.25 89 LYS A CA 1
ATOM 708 C C . LYS A 1 89 ? -8.899 -10.856 -0.837 1.00 96.25 89 LYS A C 1
ATOM 710 O O . LYS A 1 89 ? -7.710 -11.061 -0.614 1.00 96.25 89 LYS A O 1
ATOM 715 N N . GLY A 1 90 ? -9.710 -10.241 0.022 1.00 94.62 90 GLY A N 1
ATOM 716 C CA . GLY A 1 90 ? -9.281 -9.669 1.302 1.00 94.62 90 GLY A CA 1
ATOM 717 C C . GLY A 1 90 ? -9.101 -8.151 1.272 1.00 94.62 90 GLY A C 1
ATOM 718 O O . GLY A 1 90 ? -9.180 -7.527 2.325 1.00 94.62 90 GLY A O 1
ATOM 719 N N . VAL A 1 91 ? -8.951 -7.541 0.091 1.00 98.25 91 VAL A N 1
ATOM 720 C CA . VAL A 1 91 ? -8.959 -6.080 -0.055 1.00 98.25 91 VAL A CA 1
ATOM 721 C C . VAL A 1 91 ? -10.392 -5.568 0.118 1.00 98.25 91 VAL A C 1
ATOM 723 O O . VAL A 1 91 ? -11.295 -5.965 -0.616 1.00 98.25 91 VAL A O 1
ATOM 726 N N . LYS A 1 92 ? -10.612 -4.697 1.108 1.00 98.25 92 LYS A N 1
ATOM 727 C CA . LYS A 1 92 ? -11.907 -4.054 1.382 1.00 98.25 92 LYS A CA 1
ATOM 728 C C . LYS A 1 92 ? -12.210 -2.960 0.362 1.00 98.25 92 LYS A C 1
ATOM 730 O O . LYS A 1 92 ? -13.330 -2.889 -0.133 1.00 98.25 92 LYS A O 1
ATOM 735 N N . ASP A 1 93 ? -11.229 -2.106 0.086 1.00 98.38 93 ASP A N 1
ATOM 736 C CA . ASP A 1 93 ? -11.267 -1.095 -0.973 1.00 98.38 93 ASP A CA 1
ATOM 737 C C . 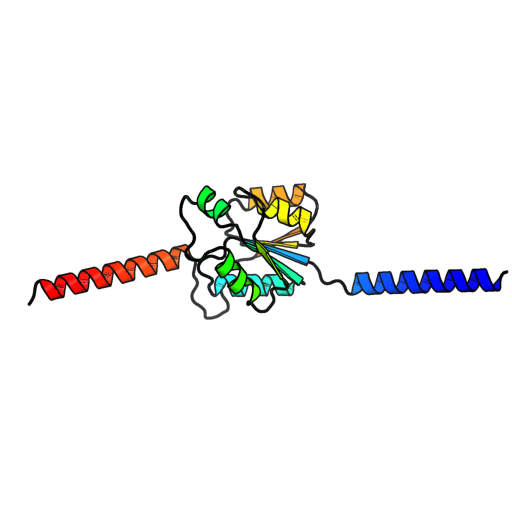ASP A 1 93 ? -9.835 -0.706 -1.365 1.00 98.38 93 ASP A C 1
ATOM 739 O O . ASP A 1 93 ? -8.880 -0.927 -0.613 1.00 98.38 93 ASP A O 1
ATOM 743 N N . ALA A 1 94 ? -9.686 -0.104 -2.540 1.00 98.56 94 ALA A N 1
ATOM 744 C CA . ALA A 1 94 ? -8.423 0.463 -2.978 1.00 98.56 94 ALA A CA 1
ATOM 745 C C . ALA A 1 94 ? -8.617 1.796 -3.702 1.00 98.56 94 ALA A C 1
ATOM 747 O O . ALA A 1 94 ? -9.644 2.028 -4.347 1.00 98.56 94 ALA A O 1
ATOM 748 N N . LYS A 1 95 ? -7.621 2.677 -3.608 1.00 98.50 95 LYS A N 1
ATOM 749 C CA . LYS A 1 95 ? -7.648 4.023 -4.197 1.00 98.50 95 LYS A CA 1
ATOM 750 C C . LYS A 1 95 ? -6.281 4.410 -4.746 1.00 98.50 95 LYS A C 1
ATOM 752 O O . LYS A 1 95 ? -5.268 3.851 -4.339 1.00 98.50 95 LYS A O 1
ATOM 757 N N . VAL A 1 96 ? -6.261 5.373 -5.663 1.00 98.38 96 VAL A N 1
ATOM 758 C CA . VAL A 1 96 ? -5.019 6.028 -6.091 1.00 98.38 96 VAL A CA 1
ATOM 759 C C . VAL A 1 96 ? -4.666 7.107 -5.069 1.00 98.38 96 VAL A C 1
ATOM 761 O O . VAL A 1 96 ? -5.512 7.946 -4.746 1.00 98.38 96 VAL A O 1
ATOM 764 N N . SER A 1 97 ? -3.434 7.068 -4.566 1.00 97.44 97 SER A N 1
ATOM 765 C CA . SER A 1 97 ? -2.886 8.068 -3.652 1.00 97.44 97 SER A CA 1
ATOM 766 C C . SER A 1 97 ? -2.847 9.434 -4.324 1.00 97.44 97 SER A C 1
ATOM 768 O O . SER A 1 97 ? -2.434 9.563 -5.481 1.00 97.44 97 SER A O 1
ATOM 770 N N . GLN A 1 98 ? -3.294 10.448 -3.588 1.00 93.31 98 GLN A N 1
ATOM 771 C CA . GLN A 1 98 ? -3.272 11.840 -4.041 1.00 93.31 98 GLN A CA 1
ATOM 772 C C . GLN A 1 98 ? -1.962 12.547 -3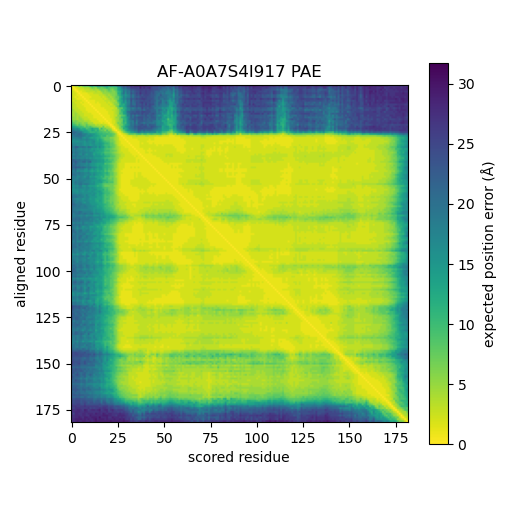.671 1.00 93.31 98 GLN A C 1
ATOM 774 O O . GLN A 1 98 ? -1.658 13.608 -4.219 1.00 93.31 98 GLN A O 1
ATOM 779 N N . GLY A 1 99 ? -1.183 11.959 -2.758 1.00 93.31 99 GLY A N 1
ATOM 780 C CA . GLY A 1 99 ? 0.089 12.503 -2.311 1.00 93.31 99 GLY A CA 1
ATOM 781 C C . GLY A 1 99 ? 1.167 12.471 -3.398 1.00 93.31 99 GLY A C 1
ATOM 782 O O . GLY A 1 99 ? 1.080 11.770 -4.412 1.00 93.31 99 GLY A O 1
ATOM 783 N N . MET A 1 100 ? 2.232 13.236 -3.167 1.00 94.25 100 MET A N 1
ATOM 784 C CA . MET A 1 100 ? 3.428 13.241 -4.007 1.00 94.25 100 MET A CA 1
ATOM 785 C C . MET A 1 100 ? 4.688 13.019 -3.174 1.00 94.25 100 MET A C 1
ATOM 787 O O . MET A 1 100 ? 4.736 13.278 -1.973 1.00 94.25 100 MET A O 1
ATOM 791 N N . GLY A 1 101 ? 5.745 12.564 -3.837 1.00 94.69 101 GLY A N 1
ATOM 792 C CA . GLY A 1 101 ? 7.009 12.231 -3.207 1.00 94.69 101 GLY A CA 1
ATOM 793 C C . GLY A 1 101 ? 7.010 10.837 -2.582 1.00 94.69 101 GLY A C 1
ATOM 794 O O . GLY A 1 101 ? 6.084 10.041 -2.720 1.00 94.69 101 GLY A O 1
ATOM 795 N N . ARG A 1 102 ? 8.114 10.524 -1.900 1.00 92.94 102 ARG A N 1
ATOM 796 C CA . ARG A 1 102 ? 8.380 9.194 -1.325 1.00 92.94 102 ARG A CA 1
ATOM 797 C C . ARG A 1 102 ? 7.403 8.806 -0.209 1.00 92.94 102 ARG A C 1
ATOM 799 O O . ARG A 1 102 ? 7.262 7.617 0.080 1.00 92.94 102 ARG A O 1
ATOM 806 N N . PHE A 1 103 ? 6.795 9.805 0.425 1.00 96.06 103 PHE A N 1
ATOM 807 C CA . PHE A 1 103 ? 5.893 9.648 1.559 1.00 96.06 103 PHE A CA 1
ATOM 808 C C . PHE A 1 103 ? 4.465 10.117 1.240 1.00 96.06 103 PHE A C 1
ATOM 810 O O . PHE A 1 103 ? 3.787 10.669 2.099 1.00 96.06 103 PHE A O 1
ATOM 817 N N . ASP A 1 104 ? 4.018 9.884 0.003 1.00 94.94 104 ASP A N 1
ATOM 818 C CA . ASP A 1 104 ? 2.659 10.171 -0.481 1.00 94.94 104 ASP A CA 1
ATOM 819 C C . ASP A 1 104 ? 1.552 9.588 0.416 1.00 94.94 104 ASP A C 1
ATOM 821 O O . ASP A 1 104 ? 0.551 10.245 0.686 1.00 94.94 104 ASP A O 1
ATOM 825 N N . PHE A 1 105 ? 1.790 8.404 0.978 1.00 95.94 105 PHE A N 1
ATOM 826 C CA . PHE A 1 105 ? 0.884 7.731 1.912 1.00 95.94 105 PHE A CA 1
ATOM 827 C C . PHE A 1 105 ? 0.581 8.499 3.212 1.00 95.94 105 PHE A C 1
ATOM 829 O O . PHE A 1 105 ? -0.338 8.112 3.933 1.00 95.94 105 PHE A O 1
ATOM 836 N N . LEU A 1 106 ? 1.339 9.544 3.570 1.00 97.12 106 LEU A N 1
ATOM 837 C CA . LEU A 1 106 ? 1.063 10.315 4.789 1.00 97.12 106 LEU A CA 1
ATOM 838 C C . LEU A 1 106 ? -0.277 11.048 4.703 1.00 97.12 106 LEU A C 1
ATOM 840 O O . LEU A 1 106 ? -0.973 11.158 5.711 1.00 97.12 106 LEU A O 1
ATOM 844 N N . ASP A 1 107 ? -0.649 11.527 3.518 1.00 95.56 107 ASP A N 1
ATOM 845 C CA . ASP A 1 107 ? -1.946 12.172 3.313 1.00 95.56 107 ASP A CA 1
ATOM 846 C C . ASP A 1 107 ? -3.070 11.129 3.319 1.00 95.56 107 ASP A C 1
ATOM 848 O O . ASP A 1 107 ? -4.084 11.313 3.988 1.00 95.56 107 ASP A O 1
ATOM 852 N N . ASP A 1 108 ? -2.816 9.953 2.741 1.00 96.94 108 ASP A N 1
ATOM 853 C CA . ASP A 1 108 ? -3.744 8.820 2.787 1.00 96.94 108 ASP A CA 1
ATOM 854 C C . ASP A 1 108 ? -4.028 8.354 4.231 1.00 96.94 108 ASP A C 1
ATOM 856 O O . ASP A 1 108 ? -5.163 8.004 4.565 1.00 96.94 108 ASP A O 1
ATOM 860 N N . ILE A 1 109 ? -3.022 8.382 5.120 1.00 97.75 109 ILE A N 1
ATOM 861 C CA . ILE A 1 109 ? -3.191 8.098 6.557 1.00 97.75 109 ILE A CA 1
ATOM 862 C C . ILE A 1 109 ? -4.106 9.133 7.216 1.00 97.75 109 ILE A C 1
ATOM 864 O O . ILE A 1 109 ? -4.978 8.756 8.004 1.00 97.75 109 ILE A O 1
ATOM 868 N N . LYS A 1 110 ? -3.917 10.424 6.922 1.00 96.75 110 LYS A N 1
ATOM 869 C CA . LYS A 1 110 ? -4.742 11.502 7.493 1.00 96.75 110 LYS A CA 1
ATOM 870 C C . LYS A 1 110 ? -6.198 11.375 7.055 1.00 96.75 110 LYS A C 1
ATOM 872 O O . LYS A 1 110 ? -7.087 11.540 7.891 1.00 96.75 110 LYS A O 1
ATOM 877 N N . ASP A 1 111 ? -6.416 11.020 5.792 1.00 95.88 111 ASP A N 1
ATOM 878 C CA . ASP A 1 111 ? -7.743 10.887 5.196 1.00 95.88 111 ASP A CA 1
ATOM 879 C C . ASP A 1 111 ? -8.477 9.634 5.685 1.00 95.88 111 ASP A C 1
ATOM 881 O O . ASP A 1 111 ? -9.635 9.696 6.104 1.00 95.88 111 ASP A O 1
ATOM 885 N N . LEU A 1 112 ? -7.817 8.472 5.654 1.00 97.06 112 LEU A N 1
ATOM 886 C CA . LEU A 1 112 ? -8.441 7.202 6.033 1.00 97.06 112 LEU A CA 1
ATOM 887 C C . LEU A 1 112 ? -8.587 7.049 7.555 1.00 97.06 112 LEU A C 1
ATOM 889 O O . LEU A 1 112 ? -9.535 6.396 8.018 1.00 97.06 112 LEU A O 1
ATOM 893 N N . ARG A 1 113 ? -7.638 7.622 8.310 1.00 97.44 113 ARG A N 1
ATOM 894 C CA . ARG A 1 113 ? -7.417 7.397 9.747 1.00 97.44 113 ARG A CA 1
ATOM 895 C C . ARG A 1 113 ? -7.414 5.901 10.094 1.00 97.44 113 ARG A C 1
ATOM 897 O O . ARG A 1 113 ? -8.341 5.432 10.760 1.00 97.44 113 ARG A O 1
ATOM 904 N N . PRO A 1 114 ? -6.442 5.125 9.577 1.00 98.06 114 PRO A N 1
ATOM 905 C CA . PRO A 1 114 ? -6.364 3.697 9.853 1.00 98.06 114 PRO A CA 1
ATOM 906 C C . PRO A 1 114 ? -5.975 3.432 11.313 1.00 98.06 114 PRO A C 1
ATOM 908 O O . PRO A 1 114 ? -5.390 4.286 11.967 1.00 98.06 114 PRO A O 1
ATOM 911 N N . ASP A 1 115 ? -6.237 2.225 11.809 1.00 98.19 115 ASP A N 1
ATOM 912 C CA . ASP A 1 115 ? -5.702 1.760 13.095 1.00 98.19 115 ASP A CA 1
ATOM 913 C C . ASP A 1 115 ? -4.251 1.284 12.944 1.00 98.19 115 ASP A C 1
ATOM 915 O O . ASP A 1 115 ? -3.421 1.440 13.846 1.00 98.19 115 ASP A O 1
ATOM 919 N N . VAL A 1 116 ? -3.943 0.699 11.783 1.00 98.25 116 VAL A N 1
ATOM 920 C CA . VAL A 1 116 ? -2.632 0.137 11.457 1.00 98.25 116 VAL A CA 1
ATOM 921 C C . VAL A 1 116 ? -2.192 0.599 10.077 1.00 98.25 116 VAL A C 1
ATOM 923 O O . VAL A 1 116 ? -2.924 0.447 9.102 1.00 98.25 116 VAL A O 1
ATOM 926 N N . TYR A 1 117 ? -0.961 1.087 9.991 1.00 98.38 117 TYR A N 1
ATOM 927 C CA . TYR A 1 117 ? -0.216 1.200 8.752 1.00 98.38 117 TYR A CA 1
ATOM 928 C C . TYR A 1 117 ? 0.703 -0.021 8.602 1.00 98.38 117 TYR A C 1
ATOM 930 O O . TYR A 1 117 ? 1.661 -0.196 9.356 1.00 98.38 117 TYR A O 1
ATOM 938 N N . PHE A 1 118 ? 0.379 -0.896 7.653 1.00 98.19 118 PHE A N 1
ATOM 939 C CA . PHE A 1 118 ? 1.055 -2.171 7.432 1.00 98.19 118 PHE A CA 1
ATOM 940 C C . PHE A 1 118 ? 2.069 -2.039 6.289 1.00 98.19 118 PHE A C 1
ATOM 942 O O . PHE A 1 118 ? 1.724 -1.663 5.165 1.00 98.19 118 PHE A O 1
ATOM 949 N N . VAL A 1 119 ? 3.339 -2.321 6.574 1.00 96.62 119 VAL A N 1
ATOM 950 C CA . VAL A 1 119 ? 4.466 -2.063 5.670 1.00 96.62 119 VAL A CA 1
ATOM 951 C C . VAL A 1 119 ? 5.377 -3.283 5.550 1.00 96.62 119 VAL A C 1
ATOM 953 O O . VAL A 1 119 ? 5.494 -4.082 6.471 1.00 96.62 119 VAL A O 1
ATOM 956 N N . ASN A 1 120 ? 6.027 -3.428 4.396 1.00 93.25 120 ASN A N 1
ATOM 957 C CA . ASN A 1 120 ? 7.042 -4.461 4.205 1.00 93.25 120 ASN A CA 1
ATOM 958 C C . ASN A 1 120 ? 8.357 -4.092 4.914 1.00 93.25 120 ASN A C 1
ATOM 960 O O . ASN A 1 120 ? 8.715 -2.914 4.985 1.00 93.25 120 ASN A O 1
ATOM 964 N N . ASP A 1 121 ? 9.101 -5.098 5.357 1.00 90.75 121 ASP A N 1
ATOM 965 C CA . ASP A 1 121 ? 10.445 -4.973 5.935 1.00 90.75 121 ASP A CA 1
ATOM 966 C C . ASP A 1 121 ? 11.494 -4.408 4.964 1.00 90.75 121 ASP A C 1
ATOM 968 O O . ASP A 1 121 ? 12.410 -3.700 5.373 1.00 90.75 121 ASP A O 1
ATOM 972 N N . ASP A 1 122 ? 11.319 -4.641 3.667 1.00 88.25 122 ASP A N 1
ATOM 973 C CA . ASP A 1 122 ? 12.185 -4.125 2.604 1.00 88.25 122 ASP A CA 1
ATOM 974 C C . ASP A 1 122 ? 11.774 -2.736 2.073 1.00 88.25 122 ASP A C 1
ATOM 976 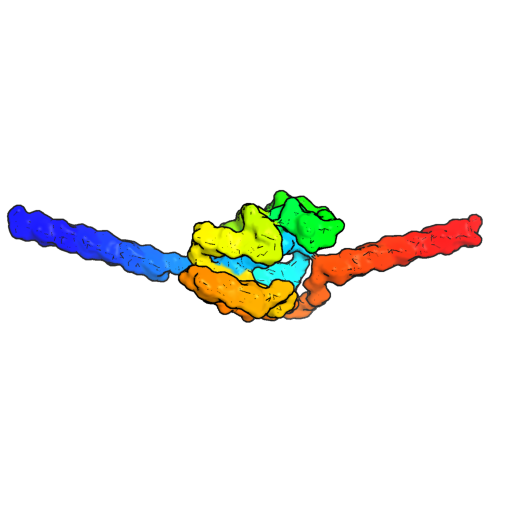O O . ASP A 1 122 ? 12.286 -2.260 1.051 1.00 88.25 122 ASP A O 1
ATOM 980 N N . ALA A 1 123 ? 10.821 -2.066 2.730 1.00 88.56 123 ALA A N 1
ATOM 981 C CA . ALA A 1 123 ? 10.354 -0.761 2.288 1.00 88.56 123 ALA A CA 1
ATOM 982 C C . ALA A 1 123 ? 11.484 0.280 2.321 1.00 88.56 123 ALA A C 1
ATOM 984 O O . ALA A 1 123 ? 12.226 0.423 3.293 1.00 88.56 123 ALA A O 1
ATOM 985 N N . SER A 1 124 ? 11.582 1.086 1.258 1.00 87.56 124 SER A N 1
ATOM 986 C CA . SER A 1 124 ? 12.615 2.119 1.181 1.00 87.56 124 SER A CA 1
ATOM 987 C C . SER A 1 124 ? 12.484 3.111 2.337 1.00 87.56 124 SER A C 1
ATOM 989 O O . SER A 1 124 ? 11.392 3.654 2.542 1.00 87.56 124 SER A O 1
ATOM 991 N N . LYS A 1 125 ? 13.606 3.408 3.001 1.00 93.44 125 LYS A N 1
ATOM 992 C CA . LYS A 1 125 ? 13.667 4.328 4.142 1.00 93.44 125 LYS A CA 1
ATOM 993 C C . LYS A 1 125 ? 12.680 3.965 5.263 1.00 93.44 125 LYS A C 1
ATOM 995 O O . LYS A 1 125 ? 11.956 4.829 5.754 1.00 93.44 125 LYS A O 1
ATOM 1000 N N . LEU A 1 126 ? 12.633 2.684 5.634 1.00 93.62 126 LEU A N 1
ATOM 1001 C CA . LEU A 1 126 ? 11.694 2.168 6.630 1.00 93.62 126 LEU A CA 1
ATOM 1002 C C . LEU A 1 126 ? 11.751 2.938 7.959 1.00 93.62 126 LEU A C 1
ATOM 1004 O O . LEU A 1 126 ? 10.705 3.332 8.453 1.00 93.62 126 LEU A O 1
ATOM 1008 N N . GLU A 1 127 ? 12.938 3.233 8.494 1.00 95.19 127 GLU A N 1
ATOM 1009 C CA . GLU A 1 127 ? 13.068 3.989 9.752 1.00 95.19 127 GLU A CA 1
ATOM 1010 C C . GLU A 1 127 ? 12.455 5.396 9.677 1.00 95.19 127 GLU A C 1
ATOM 1012 O O . GLU A 1 127 ? 11.710 5.795 10.567 1.00 95.19 127 GLU A O 1
ATOM 1017 N N . GLU A 1 128 ? 12.743 6.145 8.606 1.00 96.50 128 GLU A N 1
ATOM 1018 C CA . GLU A 1 128 ? 12.190 7.492 8.390 1.00 96.50 128 GLU A CA 1
ATOM 1019 C C . GLU A 1 128 ? 10.667 7.426 8.229 1.00 96.50 128 GLU A C 1
ATOM 1021 O O . GLU A 1 128 ? 9.938 8.199 8.840 1.00 96.50 128 GLU A O 1
ATOM 1026 N N . ARG A 1 129 ? 10.176 6.442 7.469 1.00 95.06 129 ARG A N 1
ATOM 1027 C CA . ARG A 1 129 ? 8.745 6.168 7.307 1.00 95.06 129 ARG A CA 1
ATOM 1028 C C . ARG A 1 129 ? 8.065 5.880 8.643 1.00 95.06 129 ARG A C 1
ATOM 1030 O O . ARG A 1 129 ? 6.992 6.423 8.880 1.00 95.06 129 ARG A O 1
ATOM 1037 N N . THR A 1 130 ? 8.652 5.028 9.479 1.00 95.88 130 THR A N 1
ATOM 1038 C CA . THR A 1 130 ? 8.075 4.660 10.775 1.00 95.88 130 THR A CA 1
ATOM 1039 C C . THR A 1 130 ? 7.984 5.876 11.686 1.00 95.88 130 THR A C 1
ATOM 1041 O O . THR A 1 130 ? 6.896 6.163 12.173 1.00 95.88 130 THR A O 1
ATOM 1044 N N . LYS A 1 131 ? 9.068 6.657 11.799 1.00 97.31 131 LYS A N 1
ATOM 1045 C CA . LYS A 1 131 ? 9.084 7.905 12.579 1.00 97.31 131 LYS A CA 1
ATOM 1046 C C . LYS A 1 131 ? 8.003 8.881 12.123 1.00 97.31 131 LYS A C 1
ATOM 1048 O O . LYS A 1 131 ? 7.226 9.353 12.938 1.00 97.31 131 LYS A O 1
ATOM 1053 N N . LEU A 1 132 ? 7.882 9.113 10.813 1.00 96.94 132 LEU A N 1
ATOM 1054 C CA . LEU A 1 132 ? 6.864 10.018 10.269 1.00 96.94 132 LEU A CA 1
ATOM 1055 C C . LEU A 1 132 ? 5.434 9.573 10.610 1.00 96.94 132 LEU A C 1
ATOM 1057 O O . LEU A 1 132 ? 4.576 10.415 10.852 1.00 96.94 132 LEU A O 1
ATOM 1061 N N . VAL A 1 133 ? 5.156 8.267 10.624 1.00 96.88 133 VAL A N 1
ATOM 1062 C CA . VAL A 1 133 ? 3.828 7.751 10.997 1.00 96.88 133 VAL A CA 1
ATOM 1063 C C . VAL A 1 133 ? 3.587 7.847 12.504 1.00 96.88 133 VAL A C 1
ATOM 1065 O O . VAL A 1 133 ? 2.475 8.177 12.916 1.00 96.88 133 VAL A O 1
ATOM 1068 N N . GLU A 1 134 ? 4.609 7.587 13.317 1.00 95.94 134 GLU A N 1
ATOM 1069 C CA . GLU A 1 134 ? 4.550 7.744 14.773 1.00 95.94 134 GLU A CA 1
ATOM 1070 C C . GLU A 1 134 ? 4.301 9.207 15.165 1.00 95.94 134 GLU A C 1
ATOM 1072 O O . GLU A 1 134 ? 3.408 9.477 15.969 1.00 95.94 134 GLU A O 1
ATOM 1077 N N . ASP A 1 135 ? 4.990 10.150 14.518 1.00 97.38 135 ASP A N 1
ATOM 1078 C CA . ASP A 1 135 ? 4.836 11.594 14.735 1.00 97.38 135 ASP A CA 1
ATOM 1079 C C . ASP A 1 135 ? 3.426 12.100 14.383 1.00 97.38 135 ASP A C 1
ATOM 1081 O O . ASP A 1 135 ? 2.932 13.050 14.992 1.00 97.38 135 ASP A O 1
ATOM 1085 N N . LEU A 1 136 ? 2.737 11.458 13.428 1.00 95.94 136 LEU A N 1
ATOM 1086 C CA . LEU A 1 136 ? 1.339 11.779 13.117 1.00 95.94 136 LEU A CA 1
ATOM 1087 C C . LEU A 1 136 ? 0.382 11.405 14.257 1.00 95.94 136 LEU A C 1
ATOM 1089 O O . LEU A 1 136 ? -0.702 11.984 14.342 1.00 95.94 136 LEU A O 1
ATOM 1093 N N . ASN A 1 137 ? 0.743 10.433 15.102 1.00 96.50 137 ASN A N 1
ATOM 1094 C CA . ASN A 1 137 ? -0.081 9.927 16.202 1.00 96.50 137 ASN A CA 1
ATOM 1095 C C . ASN A 1 137 ? -1.515 9.528 15.772 1.00 96.50 137 ASN A C 1
ATOM 1097 O O . ASN A 1 137 ? -2.496 9.766 16.478 1.00 96.50 137 ASN A O 1
ATOM 1101 N N . ILE A 1 138 ? -1.648 8.951 14.570 1.00 97.19 138 ILE A N 1
ATOM 1102 C CA . ILE A 1 138 ? -2.932 8.484 14.011 1.00 97.19 138 ILE A CA 1
ATOM 1103 C C . ILE A 1 138 ? -3.068 6.966 14.122 1.00 97.19 138 ILE A C 1
ATOM 1105 O O . ILE A 1 138 ? -4.139 6.475 14.466 1.00 97.19 138 ILE A O 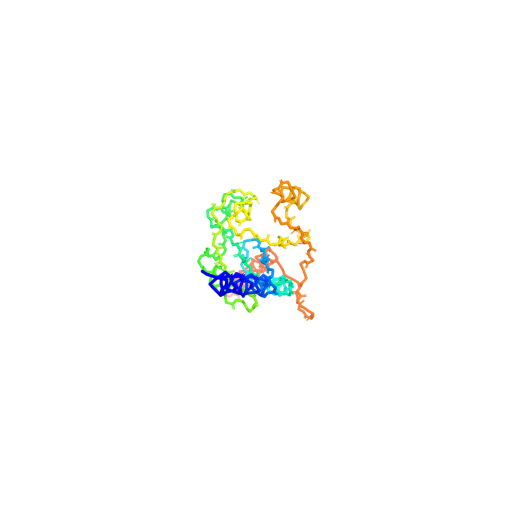1
ATOM 1109 N N . CYS A 1 139 ? -2.003 6.225 13.810 1.00 96.50 139 CYS A N 1
ATOM 1110 C CA . CYS A 1 139 ? -2.044 4.775 13.651 1.00 96.50 139 CYS A CA 1
ATOM 1111 C C . CYS A 1 139 ? -0.731 4.126 14.091 1.00 96.50 139 CYS A C 1
ATOM 1113 O O . CYS A 1 139 ? 0.290 4.800 14.226 1.00 96.50 139 CYS A O 1
ATOM 1115 N N . LYS A 1 140 ? -0.751 2.807 14.298 1.00 97.06 140 LYS A N 1
ATOM 1116 C CA . LYS A 1 140 ? 0.456 2.029 14.615 1.00 97.06 140 LYS A CA 1
ATOM 1117 C C . LYS A 1 140 ? 1.112 1.506 13.347 1.00 97.06 140 LYS A C 1
ATOM 1119 O O . LYS A 1 140 ? 0.413 1.083 12.429 1.00 97.06 140 LYS A O 1
ATOM 1124 N N . VAL A 1 141 ? 2.438 1.445 13.324 1.00 97.69 141 VAL A N 1
ATOM 1125 C CA . VAL A 1 141 ? 3.173 0.785 12.240 1.00 97.69 141 VAL A CA 1
ATOM 1126 C C . VAL A 1 141 ? 3.336 -0.698 12.560 1.00 97.69 141 VAL A C 1
ATOM 1128 O O . VAL A 1 141 ? 3.761 -1.060 13.655 1.00 97.69 141 VAL A O 1
ATOM 1131 N N . VAL A 1 142 ? 3.006 -1.559 11.601 1.00 97.56 142 VAL A N 1
ATOM 1132 C CA . VAL A 1 142 ? 3.296 -2.997 11.660 1.00 97.56 142 VAL A CA 1
ATOM 1133 C C . VAL A 1 142 ? 4.153 -3.359 10.459 1.00 97.56 142 VAL A C 1
ATOM 1135 O O . VAL A 1 142 ? 3.775 -3.087 9.320 1.00 97.56 142 VAL A O 1
ATOM 1138 N N . VAL A 1 143 ? 5.309 -3.963 10.725 1.00 96.06 143 VAL A N 1
ATOM 1139 C CA . VAL A 1 143 ? 6.264 -4.397 9.702 1.00 96.06 143 VAL A CA 1
ATOM 1140 C C . VAL A 1 143 ? 6.124 -5.901 9.496 1.00 96.06 143 VAL A C 1
ATOM 1142 O O . VAL A 1 143 ? 6.121 -6.655 10.469 1.00 96.06 143 VAL A O 1
ATOM 1145 N N . ALA A 1 144 ? 6.024 -6.335 8.243 1.00 91.81 144 ALA A N 1
ATOM 1146 C CA . ALA A 1 144 ? 5.936 -7.744 7.877 1.00 91.81 144 ALA A CA 1
ATOM 1147 C C . ALA A 1 144 ? 6.923 -8.101 6.756 1.00 91.81 144 ALA A C 1
ATOM 1149 O O . ALA A 1 144 ? 7.240 -7.245 5.926 1.00 91.81 144 ALA A O 1
ATOM 1150 N N . PRO A 1 145 ? 7.408 -9.353 6.704 1.00 87.06 145 PRO A N 1
ATOM 1151 C CA . PRO A 1 145 ? 8.321 -9.783 5.660 1.00 87.06 145 PRO A CA 1
ATOM 1152 C C . PRO A 1 145 ? 7.615 -9.925 4.312 1.00 87.06 145 PRO A C 1
ATOM 1154 O O . PRO A 1 145 ? 6.532 -10.511 4.230 1.00 87.06 145 PRO A O 1
ATOM 1157 N N . ARG A 1 146 ? 8.256 -9.477 3.225 1.00 80.00 146 ARG A N 1
ATOM 1158 C CA . ARG A 1 146 ? 7.749 -9.741 1.868 1.00 80.00 146 ARG A CA 1
ATOM 1159 C C . ARG A 1 146 ? 8.130 -11.146 1.398 1.00 80.00 146 ARG A C 1
ATOM 1161 O O . ARG A 1 146 ? 9.015 -11.315 0.566 1.00 80.00 146 ARG A O 1
ATOM 1168 N N . LYS A 1 147 ? 7.434 -12.163 1.903 1.00 86.31 147 LYS A N 1
ATOM 1169 C CA . LYS A 1 147 ? 7.575 -13.552 1.436 1.00 86.31 147 LYS A CA 1
ATOM 1170 C C . LYS A 1 147 ? 6.320 -13.990 0.687 1.00 86.31 147 LYS A C 1
ATOM 1172 O O . LYS A 1 147 ? 5.230 -13.578 1.074 1.00 86.31 147 LYS A O 1
ATOM 1177 N N . PRO A 1 148 ? 6.440 -14.771 -0.399 1.00 87.38 148 PRO A N 1
ATOM 1178 C CA . PRO A 1 148 ? 5.273 -15.361 -1.036 1.00 87.38 148 PRO A CA 1
ATOM 1179 C C . PRO A 1 148 ? 4.704 -16.494 -0.167 1.00 87.38 148 PRO A C 1
ATOM 1181 O O . PRO A 1 148 ? 5.368 -16.973 0.754 1.00 87.38 148 PRO A O 1
ATOM 1184 N N . ALA A 1 149 ? 3.491 -16.941 -0.497 1.00 87.25 149 ALA A N 1
ATOM 1185 C CA . ALA A 1 149 ? 2.907 -18.130 0.114 1.00 87.25 149 ALA A CA 1
ATOM 1186 C C . ALA A 1 149 ? 3.818 -19.360 -0.063 1.00 87.25 149 ALA A C 1
ATOM 1188 O O . ALA A 1 149 ? 4.617 -19.436 -1.004 1.00 87.25 149 ALA A O 1
ATOM 1189 N N . GLU A 1 150 ? 3.678 -20.326 0.843 1.00 89.50 150 GLU A N 1
ATOM 1190 C CA . GLU A 1 150 ? 4.498 -21.535 0.876 1.00 89.50 150 GLU A CA 1
ATOM 1191 C C . GLU A 1 150 ? 4.518 -22.261 -0.481 1.00 89.50 150 GLU A C 1
ATOM 1193 O O . GLU A 1 150 ? 3.494 -22.421 -1.147 1.00 89.50 150 GLU A O 1
ATOM 1198 N N . GLY A 1 151 ? 5.714 -22.676 -0.910 1.00 91.06 151 GLY A N 1
ATOM 1199 C CA . GLY A 1 151 ? 5.924 -23.387 -2.174 1.00 91.06 151 GLY A CA 1
ATOM 1200 C C . GLY A 1 151 ? 5.966 -22.507 -3.429 1.00 91.06 151 GLY A C 1
ATOM 1201 O O . GLY A 1 151 ? 6.194 -23.032 -4.519 1.00 91.06 151 GLY A O 1
ATOM 1202 N N . LEU A 1 152 ? 5.785 -21.186 -3.318 1.00 91.88 152 LEU A N 1
ATOM 1203 C CA . LEU A 1 152 ? 5.872 -20.272 -4.460 1.00 91.88 152 LEU A CA 1
ATOM 1204 C C . LEU A 1 152 ? 7.255 -19.621 -4.593 1.00 91.88 152 LEU A C 1
ATOM 1206 O O . LEU A 1 152 ? 7.908 -19.278 -3.612 1.00 91.88 152 LEU A O 1
ATOM 1210 N N . GLU A 1 153 ? 7.671 -19.389 -5.842 1.00 89.50 153 GLU A N 1
ATOM 1211 C CA . GLU A 1 153 ? 8.904 -18.660 -6.166 1.00 89.50 153 GLU A CA 1
ATOM 1212 C C . GLU A 1 153 ? 8.819 -17.204 -5.678 1.00 89.50 153 GLU A C 1
ATOM 1214 O O . GLU A 1 153 ? 7.832 -16.498 -5.930 1.00 89.50 153 GLU A O 1
ATOM 1219 N N . GLU A 1 154 ? 9.877 -16.746 -5.010 1.00 91.62 154 GLU A N 1
ATOM 1220 C CA . GLU A 1 154 ? 10.032 -15.352 -4.608 1.00 91.62 154 GLU A CA 1
ATOM 1221 C C . GLU A 1 154 ? 10.267 -14.467 -5.835 1.00 91.62 154 GLU A C 1
ATOM 1223 O O . GLU A 1 154 ? 11.100 -14.760 -6.694 1.00 91.62 154 GLU A O 1
ATOM 1228 N N . ARG A 1 155 ? 9.502 -13.376 -5.941 1.00 90.19 155 ARG A N 1
ATOM 1229 C CA . ARG A 1 155 ? 9.573 -12.450 -7.074 1.00 90.19 155 ARG A CA 1
ATOM 1230 C C . ARG A 1 155 ? 9.448 -11.008 -6.618 1.00 90.19 155 ARG A C 1
ATOM 1232 O O . ARG A 1 155 ? 8.741 -10.693 -5.666 1.00 90.19 155 ARG A O 1
ATOM 1239 N N . SER A 1 156 ? 10.089 -10.137 -7.387 1.00 90.81 156 SER A N 1
ATOM 1240 C CA . SER A 1 156 ? 9.917 -8.684 -7.362 1.00 90.81 156 SER A CA 1
ATOM 1241 C C . SER A 1 156 ? 9.691 -8.151 -8.775 1.00 90.81 156 SER A C 1
ATOM 1243 O O . SER A 1 156 ? 10.173 -8.741 -9.750 1.00 90.81 156 SER A O 1
ATOM 1245 N N . SER A 1 157 ? 9.041 -6.993 -8.916 1.00 88.94 157 SER A N 1
ATOM 1246 C CA . SER A 1 157 ? 8.877 -6.340 -10.225 1.00 88.94 157 SER A CA 1
ATOM 1247 C C . SER A 1 157 ? 10.227 -6.112 -10.923 1.00 88.94 157 SER A C 1
ATOM 1249 O O . SER A 1 157 ? 10.320 -6.253 -12.139 1.00 88.94 157 SER A O 1
ATOM 1251 N N . THR A 1 158 ? 11.293 -5.825 -10.166 1.00 88.94 158 THR A N 1
ATOM 1252 C CA . THR A 1 158 ? 12.662 -5.688 -10.691 1.00 88.94 158 THR A CA 1
ATOM 1253 C C . THR A 1 158 ? 13.179 -7.004 -11.270 1.00 88.94 158 THR A C 1
ATOM 1255 O O . THR A 1 158 ? 13.621 -7.028 -12.418 1.00 88.94 158 THR A O 1
ATOM 1258 N N . SER A 1 159 ? 13.073 -8.106 -10.517 1.00 91.94 159 SER A N 1
ATOM 1259 C CA . SER A 1 159 ? 13.518 -9.432 -10.975 1.00 91.94 159 SER A CA 1
ATOM 1260 C C . SER A 1 159 ? 12.751 -9.908 -12.213 1.00 91.94 159 SER A C 1
ATOM 1262 O O . SER A 1 159 ? 13.348 -10.432 -13.149 1.00 91.94 159 SER A O 1
ATOM 1264 N N . MET A 1 160 ? 11.441 -9.649 -12.277 1.00 93.19 160 MET A N 1
ATOM 1265 C CA . MET A 1 160 ? 10.618 -10.026 -13.427 1.00 93.19 160 MET A CA 1
ATOM 1266 C C . MET A 1 160 ? 10.969 -9.206 -14.669 1.00 93.19 160 MET A C 1
ATOM 1268 O O . MET A 1 160 ? 11.094 -9.773 -15.751 1.00 93.19 160 MET A O 1
ATOM 1272 N N . LYS A 1 161 ? 11.198 -7.892 -14.524 1.00 91.81 161 LYS A N 1
ATOM 1273 C CA . LYS A 1 161 ? 11.662 -7.038 -15.632 1.00 91.81 161 LYS A CA 1
ATOM 1274 C C . LYS A 1 161 ? 13.030 -7.482 -16.152 1.00 91.81 161 LYS A C 1
ATOM 1276 O O . LYS A 1 161 ? 13.233 -7.504 -17.363 1.00 91.81 161 LYS A O 1
ATOM 1281 N N . ALA A 1 162 ? 13.950 -7.854 -15.260 1.00 91.69 162 ALA A N 1
ATOM 1282 C CA . ALA A 1 162 ? 15.253 -8.393 -15.648 1.00 91.69 162 ALA A CA 1
ATOM 1283 C C . ALA A 1 162 ? 15.104 -9.712 -16.423 1.00 91.69 162 ALA A C 1
ATOM 1285 O O . ALA A 1 162 ? 15.591 -9.813 -17.544 1.00 91.69 162 ALA A O 1
ATOM 1286 N N . ARG A 1 163 ? 14.320 -10.661 -15.897 1.00 92.25 163 ARG A N 1
ATOM 1287 C CA . ARG A 1 163 ? 14.067 -11.952 -16.552 1.00 92.25 163 ARG A CA 1
ATOM 1288 C C . ARG A 1 163 ? 13.425 -11.797 -17.932 1.00 92.25 163 ARG A C 1
ATOM 1290 O O . ARG A 1 163 ? 13.860 -12.445 -18.876 1.00 92.25 163 ARG A O 1
ATOM 1297 N N . LEU A 1 164 ? 12.433 -10.914 -18.072 1.00 92.00 164 LEU A N 1
ATOM 1298 C CA . LEU A 1 164 ? 11.809 -10.622 -19.367 1.00 92.00 164 LEU A CA 1
ATOM 1299 C C . LEU A 1 164 ? 12.814 -10.034 -20.365 1.00 92.00 164 LEU A C 1
ATOM 1301 O O . LEU A 1 164 ? 12.824 -10.432 -21.528 1.00 92.00 164 LEU A O 1
ATOM 1305 N N . ARG A 1 165 ? 13.691 -9.126 -19.918 1.00 91.38 165 ARG A N 1
ATOM 1306 C CA . ARG A 1 165 ? 14.763 -8.579 -20.760 1.00 91.38 165 ARG A CA 1
ATOM 1307 C C . ARG A 1 165 ? 15.708 -9.681 -21.236 1.00 91.38 165 ARG A C 1
ATOM 1309 O O . ARG A 1 165 ? 16.019 -9.736 -22.423 1.00 91.38 165 ARG A O 1
ATOM 1316 N N . ASP A 1 166 ? 16.128 -10.562 -20.336 1.00 91.94 166 ASP A N 1
ATOM 1317 C CA . ASP A 1 166 ? 17.059 -11.644 -20.658 1.00 91.94 166 ASP A CA 1
ATOM 1318 C C . ASP A 1 166 ? 16.459 -12.628 -21.665 1.00 91.94 166 ASP A C 1
ATOM 1320 O O . ASP A 1 166 ? 17.145 -13.024 -22.608 1.00 91.94 166 ASP A O 1
ATOM 1324 N N . MET A 1 167 ? 15.171 -12.959 -21.524 1.00 91.75 167 MET A N 1
ATOM 1325 C CA . MET A 1 167 ? 14.439 -13.795 -22.483 1.00 91.75 167 MET A CA 1
ATOM 1326 C C . MET A 1 167 ? 14.433 -13.169 -23.886 1.00 91.75 167 MET A C 1
ATOM 1328 O O . MET A 1 167 ? 14.792 -13.829 -24.858 1.00 91.75 167 MET A O 1
ATOM 1332 N N . VAL A 1 168 ? 14.126 -11.872 -23.997 1.00 91.19 168 VAL A N 1
ATOM 1333 C CA . VAL A 1 168 ? 14.120 -11.163 -25.291 1.00 91.19 168 VAL A CA 1
ATOM 1334 C C . VAL A 1 168 ? 15.517 -11.130 -25.927 1.00 91.19 168 VAL 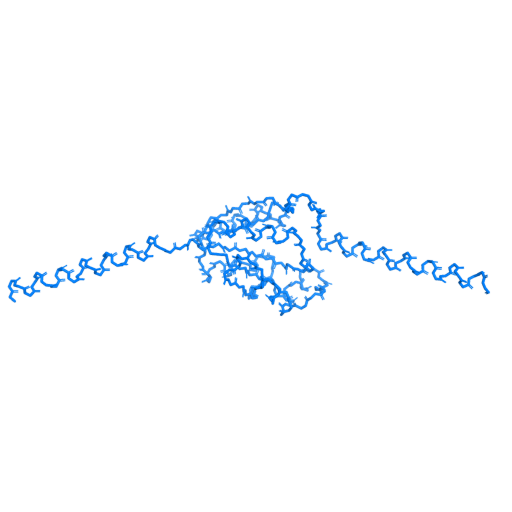A C 1
ATOM 1336 O O . VAL A 1 168 ? 15.660 -11.330 -27.135 1.00 91.19 168 VAL A O 1
ATOM 1339 N N . LEU A 1 169 ? 16.568 -10.912 -25.130 1.00 89.31 169 LEU A N 1
ATOM 1340 C CA . LEU A 1 169 ? 17.953 -10.910 -25.617 1.00 89.31 169 LEU A CA 1
ATOM 1341 C C . LEU A 1 169 ? 18.442 -12.307 -26.031 1.00 89.31 169 LEU A C 1
ATOM 1343 O O . LEU A 1 169 ? 19.279 -12.431 -26.927 1.00 89.31 169 LEU A O 1
ATOM 1347 N N . GLN A 1 170 ? 17.966 -13.372 -25.383 1.00 86.00 170 GLN A N 1
ATOM 1348 C CA . GLN A 1 170 ? 18.236 -14.754 -25.798 1.00 86.00 170 GLN A CA 1
ATOM 1349 C C . GLN A 1 170 ? 17.589 -15.056 -27.154 1.00 86.00 170 GLN A C 1
ATOM 1351 O O . GLN A 1 170 ? 18.288 -15.491 -28.070 1.00 86.00 170 GLN A O 1
ATOM 1356 N N . ASP A 1 171 ? 16.312 -14.715 -27.328 1.00 84.00 171 ASP A N 1
ATOM 1357 C CA . ASP A 1 171 ? 15.592 -14.919 -28.590 1.00 84.00 171 ASP A CA 1
ATOM 1358 C C . ASP A 1 171 ? 16.235 -14.167 -29.762 1.00 84.00 171 ASP A C 1
ATOM 1360 O O . ASP A 1 171 ? 16.360 -14.703 -30.868 1.00 84.00 171 ASP A O 1
ATOM 1364 N N . ALA A 1 172 ? 16.682 -12.928 -29.531 1.00 80.56 172 ALA A N 1
ATOM 1365 C CA . ALA A 1 172 ? 17.375 -12.136 -30.544 1.00 80.56 172 ALA A CA 1
ATOM 1366 C C . ALA A 1 172 ? 18.691 -12.796 -30.999 1.00 80.56 172 ALA A C 1
ATOM 1368 O O . ALA A 1 172 ? 18.978 -12.839 -32.197 1.00 80.56 172 ALA A O 1
ATOM 1369 N N . ARG A 1 173 ? 19.466 -13.364 -30.063 1.00 74.44 173 ARG A N 1
ATOM 1370 C CA . ARG A 1 173 ? 20.719 -14.077 -30.368 1.00 74.44 173 ARG A CA 1
ATOM 1371 C C . ARG A 1 173 ? 20.477 -15.351 -31.172 1.00 74.44 173 ARG A C 1
ATOM 1373 O O . ARG A 1 173 ? 21.181 -15.580 -32.154 1.00 74.44 173 ARG A O 1
ATOM 1380 N N . CYS A 1 174 ? 19.459 -16.132 -30.814 1.00 67.00 174 CYS A N 1
ATOM 1381 C CA . CYS A 1 174 ? 19.080 -17.328 -31.568 1.00 67.00 174 CYS A CA 1
ATOM 1382 C C . CYS A 1 174 ? 18.674 -16.984 -33.010 1.00 67.00 174 CYS A C 1
ATOM 1384 O O . CYS A 1 174 ? 19.124 -17.638 -33.948 1.00 67.00 174 CYS A O 1
ATOM 1386 N N . LYS A 1 175 ? 17.896 -15.912 -33.218 1.00 64.50 175 LYS A N 1
ATOM 1387 C CA . LYS A 1 175 ? 17.493 -15.465 -34.566 1.00 64.50 175 LYS A CA 1
ATOM 1388 C C . LYS A 1 175 ? 18.668 -14.988 -35.425 1.00 64.50 175 LYS A C 1
ATOM 1390 O O . LYS A 1 175 ? 18.665 -15.236 -36.629 1.00 64.50 175 LYS A O 1
ATOM 1395 N N . CYS A 1 176 ? 19.672 -14.333 -34.838 1.00 59.06 176 CYS A N 1
ATOM 1396 C CA . CYS A 1 176 ? 20.898 -13.976 -35.559 1.00 59.06 176 CYS A CA 1
ATOM 1397 C C . CYS A 1 176 ? 21.703 -15.214 -35.971 1.00 59.06 176 CYS A C 1
ATOM 1399 O O . CYS A 1 176 ? 22.215 -15.255 -37.084 1.00 59.06 176 CYS A O 1
ATOM 1401 N N . PHE A 1 177 ? 21.769 -16.241 -35.118 1.00 53.12 177 PHE A N 1
ATOM 1402 C CA . PHE A 1 177 ? 22.488 -17.476 -35.438 1.00 53.12 177 PHE A CA 1
ATOM 1403 C C . PHE A 1 177 ? 21.844 -18.232 -36.610 1.00 53.12 177 PHE A C 1
ATOM 1405 O O . PHE A 1 177 ? 22.546 -18.690 -37.504 1.00 53.12 177 PHE A O 1
ATOM 1412 N N . VAL A 1 178 ? 20.507 -18.280 -36.669 1.00 55.41 178 VAL A N 1
ATOM 1413 C CA . VAL A 1 178 ? 19.778 -18.904 -37.789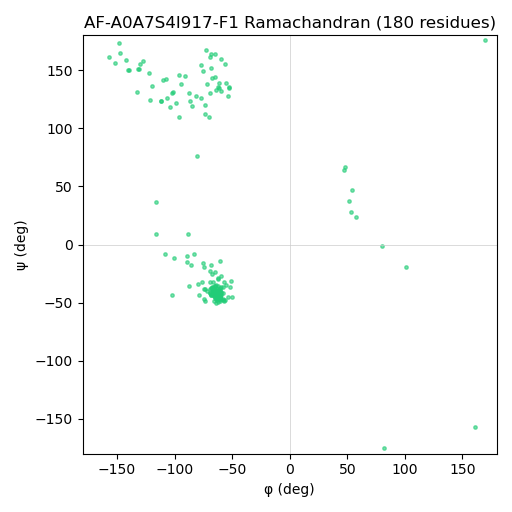 1.00 55.41 178 VAL A CA 1
ATOM 1414 C C . VAL A 1 178 ? 19.965 -18.127 -39.100 1.00 55.41 178 VAL A C 1
ATOM 1416 O O . VAL A 1 178 ? 20.037 -18.740 -40.155 1.00 55.41 178 VAL A O 1
ATOM 1419 N N . LYS A 1 179 ? 20.111 -16.795 -39.063 1.00 51.03 179 LYS A N 1
ATOM 1420 C CA . LYS A 1 179 ? 20.381 -15.991 -40.272 1.00 51.03 179 LYS A CA 1
ATOM 1421 C C . LYS A 1 179 ? 21.811 -16.102 -40.812 1.00 51.03 179 LYS A C 1
ATOM 1423 O O . LYS A 1 179 ? 22.023 -15.749 -41.962 1.00 51.03 179 LYS A O 1
ATOM 1428 N N . CYS A 1 180 ? 22.780 -16.544 -40.012 1.00 48.75 180 CYS A N 1
ATOM 1429 C CA . CYS A 1 180 ? 24.166 -16.714 -40.467 1.00 48.75 180 CYS A CA 1
ATOM 1430 C C . CYS A 1 180 ? 24.455 -18.108 -41.051 1.00 48.75 180 CYS A C 1
ATOM 1432 O O . CYS A 1 180 ? 25.534 -18.313 -41.597 1.00 48.75 180 CYS A O 1
ATOM 1434 N N . PHE A 1 181 ? 23.527 -19.060 -40.916 1.00 48.34 181 PHE A N 1
ATOM 1435 C CA . PHE A 1 181 ? 23.692 -20.456 -41.345 1.00 48.34 181 PHE A CA 1
ATOM 1436 C C . PHE A 1 181 ? 22.716 -20.886 -42.456 1.00 48.34 181 PHE A C 1
ATOM 1438 O O . PHE A 1 181 ? 22.657 -22.074 -42.774 1.00 48.34 181 PHE A O 1
ATOM 1445 N N . VAL A 1 182 ? 21.971 -19.945 -43.046 1.00 46.88 182 VAL A N 1
ATOM 1446 C CA . VAL A 1 182 ? 21.104 -20.160 -44.219 1.00 46.88 182 VAL A CA 1
ATOM 1447 C C . VAL A 1 182 ? 21.552 -19.250 -45.349 1.00 46.88 182 VAL A C 1
ATOM 1449 O O . VAL A 1 182 ? 21.773 -18.052 -45.062 1.00 46.88 182 VAL A O 1
#

Mean predicted aligned error: 8.18 Å

Organism: NCBI:txid72548

pLDDT: mean 90.49, std 11.16, range [4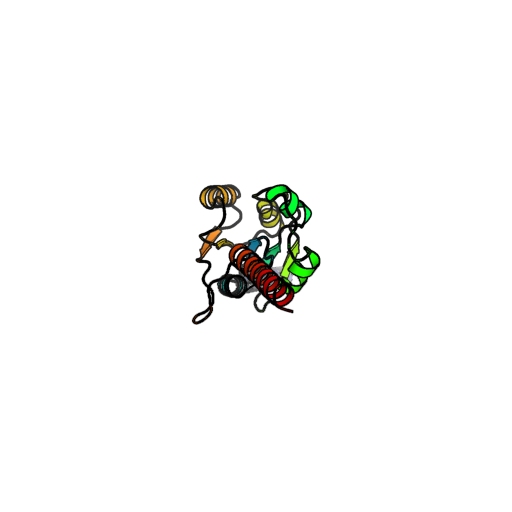6.88, 98.69]

InterPro domains:
  IPR004821 Cytidyltransferase-like domain [PF01467] (32-161)
  IPR004821 Cytidyltransferase-like domain [TIGR00125] (30-93)
  IPR014729 Rossmann-like alpha/beta/alpha sandwich fold [G3DSA:3.40.50.620] (5-167)
  IPR050385 Archaeal FAD synthase [PTHR43793] (17-167)

Nearest PDB structures (foldseek):
  1n1d-assembly1_A  TM=8.275E-01  e=3.390E-10  Bacillus subtilis
  5x3d-assembly1_A-2  TM=8.130E-01  e=1.467E-09  Streptomyces wedmorensis
  5xf2-assembly1_A  TM=8.385E-01  e=2.580E-08  Burkholderia pseudomallei K96243
  3mxt-assembly1_A  TM=5.920E-01  e=5.391E-05  Campylobacter jejuni subsp. jejuni NCTC 11168 = ATCC 700819
  3fh0-assembly1_A  TM=5.861E-01  e=5.642E-03  Klebsiella pneumoniae subsp. pneumoniae MGH 78578

Sequence (182 aa):
GMKEAAENAKQALDTKLKQLEQVSTMRKKILVSGCFDLLHSGHVEFFQQAAQLGDLYVYIGSDKNIESLKHHKSMYSEHERLYMVKSIKGVKDAKVSQGMGRFDFLDDIKDLRPDVYFVNDDASKLEERTKLVEDLNICKVVVAPRKPAEGLEERSSTSMKARLRDMVLQDARCKCFVKCFV

Secondary structure (DSSP, 8-state):
-HHHHHHHHHHHHHHHHHHHHHHHH-PPEEEEEE---S--HHHHHHHHHHHTSSEEEEEEPPHHHHHHHHSS--SS-HHHHHHHHHTSTTEEEEEE----STTTHHHHHHHH--SEEEEETT-TTHHHHHHHHHHHTSSEEEEE---PSTTPPP--HHHHHHHHHHHHHHHHHHHHHHHH--